Protein AF-A0AAE0TN33-F1 (afdb_monomer)

Radius of gyration: 16.9 Å; Cα contacts (8 Å, |Δi|>4): 578; chains: 1; bounding box: 46×43×44 Å

Nearest PDB structures (foldseek):
  3jx8-assembly2_D  TM=4.715E-01  e=1.747E+00  Parabacteroides distasonis ATCC 8503
  3pet-assembly1_A  TM=3.593E-01  e=2.941E+00  Bacteroides fragilis NCTC 9343
  7muq-assembly1_IM  TM=2.028E-01  e=1.152E+00  Legionella pneumophila
  3ljy-assembly2_B  TM=2.216E-01  e=2.515E+00  Parabacteroides distasonis ATCC 8503
  3lyc-assembly8_P  TM=2.370E-01  e=7.510E+00  Parabacteroides distasonis ATCC 8503

Mean predicted aligned error: 7.5 Å

Solvent-accessible surface area (backbone atoms only — not comparable to full-atom values): 9167 Å² total; per-residue (Å²): 137,78,87,67,50,61,61,48,78,47,78,49,77,49,73,62,77,47,70,55,49,73,48,75,50,79,47,76,58,76,27,46,29,40,38,41,36,44,36,42,40,42,57,28,51,32,37,42,41,36,42,39,36,59,38,65,29,82,34,36,40,41,38,40,37,40,44,39,40,24,45,32,37,40,42,36,41,42,36,36,38,24,43,33,44,36,42,43,38,45,39,46,23,45,30,41,41,42,40,38,37,42,45,46,69,46,71,50,39,44,40,36,43,36,40,40,39,55,24,45,32,41,41,39,38,42,39,42,40,41,59,30,47,31,41,36,43,32,42,39,40,44,33,57,21,47,31,39,39,40,37,40,37,39,42,36,50,23,47,31,40,39,41,47,34,39,40,52,65,72,48,81,40,77,49,76,47,81,47,77,50,65,76,46,83,42,79,49,76,44,85,46,113

Sequence (193 aa):
MQDNASIIDKQDMIQDKASSTGKQDTIQHKNTSLYIQDTIQDNVTSTDKQDTIQDNPSSIDIQDRIQDNAYRLDILDAILDHASNIDDIEDNASSIDIQDMIEDNASSIDKQDTIQDNALSIDIQQTIQDNESSIKIQDAIYDNASSIDIQDTILDNASNIDVPDTIQNNATRIDKQDTIQDNTSSIDIQDAI

Structure (mmCIF, N/CA/C/O backbone):
data_AF-A0AAE0TN33-F1
#
_entry.id   AF-A0AAE0TN33-F1
#
loop_
_atom_site.group_PDB
_atom_site.id
_atom_site.type_symbol
_atom_site.label_atom_id
_atom_site.label_alt_id
_atom_site.label_comp_id
_atom_site.label_asym_id
_atom_site.label_entity_id
_atom_site.label_seq_id
_atom_site.pdbx_PDB_ins_code
_atom_site.Cartn_x
_atom_site.Cartn_y
_atom_site.Cartn_z
_atom_site.occupancy
_atom_site.B_iso_or_equiv
_atom_site.auth_seq_id
_atom_site.auth_comp_id
_atom_site.auth_asym_id
_atom_site.auth_atom_id
_atom_site.pdbx_PDB_model_num
ATOM 1 N N . MET A 1 1 ? 26.284 29.134 4.388 1.00 34.94 1 MET A N 1
ATOM 2 C CA . MET A 1 1 ? 26.354 27.760 4.917 1.00 34.94 1 MET A CA 1
ATOM 3 C C . MET A 1 1 ? 24.919 27.311 5.001 1.00 34.94 1 MET A C 1
ATOM 5 O O . MET A 1 1 ? 24.173 27.895 5.770 1.00 34.94 1 MET A O 1
ATOM 9 N N . GLN A 1 2 ? 24.518 26.467 4.061 1.00 42.75 2 GLN A N 1
ATOM 10 C CA . GLN A 1 2 ? 23.186 25.883 3.998 1.00 42.75 2 GLN A CA 1
ATOM 11 C C . GLN A 1 2 ? 23.338 24.541 4.715 1.00 42.75 2 GLN A C 1
ATOM 13 O O . GLN A 1 2 ? 24.248 23.787 4.363 1.00 42.75 2 GLN A O 1
ATOM 18 N N . ASP A 1 3 ? 22.587 24.334 5.795 1.00 40.31 3 ASP A N 1
ATOM 19 C CA . ASP A 1 3 ? 22.560 23.058 6.509 1.00 40.31 3 ASP A CA 1
ATOM 20 C C . ASP A 1 3 ? 21.957 22.019 5.562 1.00 40.31 3 ASP A C 1
ATOM 22 O O . ASP A 1 3 ? 20.743 21.887 5.459 1.00 40.31 3 ASP A O 1
ATOM 26 N N . ASN A 1 4 ? 22.813 21.318 4.821 1.00 51.38 4 ASN A N 1
ATOM 27 C CA . ASN A 1 4 ? 22.438 20.067 4.182 1.00 51.38 4 ASN A CA 1
ATOM 28 C C . ASN A 1 4 ? 22.448 19.018 5.294 1.00 51.38 4 ASN A C 1
ATOM 30 O O . ASN A 1 4 ? 23.482 18.396 5.556 1.00 51.38 4 ASN A O 1
ATOM 34 N N . ALA A 1 5 ? 21.329 18.879 6.005 1.00 56.34 5 ALA A N 1
ATOM 35 C CA . ALA A 1 5 ? 21.116 17.700 6.824 1.00 56.34 5 ALA A CA 1
ATOM 36 C C . ALA A 1 5 ? 21.218 16.490 5.886 1.00 56.34 5 ALA A C 1
ATOM 38 O O . ALA A 1 5 ? 20.528 16.406 4.878 1.00 56.34 5 ALA A O 1
ATOM 39 N N . SER A 1 6 ? 22.154 15.582 6.162 1.00 70.81 6 SER A N 1
ATOM 40 C CA . SER A 1 6 ? 22.331 14.403 5.309 1.00 70.81 6 SER A CA 1
ATOM 41 C C . SER A 1 6 ? 21.138 13.450 5.416 1.00 70.81 6 SER A C 1
ATOM 43 O O . SER A 1 6 ? 20.978 12.602 4.547 1.00 70.81 6 SER A O 1
ATOM 45 N N . ILE A 1 7 ? 20.349 13.555 6.487 1.00 74.38 7 ILE A N 1
ATOM 46 C CA . ILE A 1 7 ? 19.216 12.688 6.802 1.00 74.38 7 ILE A CA 1
ATOM 47 C C . ILE A 1 7 ? 18.133 13.549 7.458 1.00 74.38 7 ILE A C 1
ATOM 49 O O . ILE A 1 7 ? 18.453 14.337 8.355 1.00 74.38 7 ILE A O 1
ATOM 53 N N . ILE A 1 8 ? 16.882 13.377 7.033 1.00 78.31 8 ILE A N 1
ATOM 54 C CA . ILE A 1 8 ? 15.695 13.781 7.793 1.00 78.31 8 ILE A CA 1
ATOM 55 C C . ILE A 1 8 ? 15.018 12.515 8.317 1.00 78.31 8 ILE A C 1
ATOM 57 O O . ILE A 1 8 ? 14.812 11.571 7.564 1.00 78.31 8 ILE A O 1
ATOM 61 N N . ASP A 1 9 ? 14.703 12.519 9.607 1.00 82.69 9 ASP A N 1
ATOM 62 C CA . ASP A 1 9 ? 13.987 11.459 10.318 1.00 82.69 9 ASP A CA 1
ATOM 63 C C . ASP A 1 9 ? 12.834 12.138 11.070 1.00 82.69 9 ASP A C 1
ATOM 65 O O . ASP A 1 9 ? 13.076 13.008 11.920 1.00 82.69 9 ASP A O 1
ATOM 69 N N . LYS A 1 10 ? 11.595 11.830 10.675 1.00 82.25 10 LYS A N 1
ATOM 70 C CA . LYS A 1 10 ? 10.367 12.300 11.321 1.00 82.25 10 LYS A CA 1
ATOM 71 C C . LYS A 1 10 ? 9.638 11.113 11.931 1.00 82.25 10 LYS A C 1
ATOM 73 O O . LYS A 1 10 ? 9.376 10.134 11.247 1.00 82.25 10 LYS A O 1
ATOM 78 N N . GLN A 1 11 ? 9.314 11.230 13.214 1.00 84.69 11 GLN A N 1
ATOM 79 C CA . GLN A 1 11 ? 8.572 10.219 13.957 1.00 84.69 11 GLN A CA 1
ATOM 80 C C . GLN A 1 11 ? 7.452 10.909 14.715 1.00 84.69 11 GLN A C 1
ATOM 82 O O . GLN A 1 11 ? 7.730 11.625 15.685 1.00 84.69 11 GLN A O 1
ATOM 87 N N . ASP A 1 12 ? 6.213 10.682 14.295 1.00 84.31 12 ASP A N 1
ATOM 88 C CA . ASP A 1 12 ? 5.044 11.228 14.965 1.00 84.31 12 ASP A CA 1
ATOM 89 C C . ASP A 1 12 ? 4.162 10.124 15.548 1.00 84.31 12 ASP A C 1
ATOM 91 O O . ASP A 1 12 ? 3.947 9.057 14.980 1.00 84.31 12 ASP A O 1
ATOM 95 N N . MET A 1 13 ? 3.666 10.386 16.757 1.00 82.25 13 MET A N 1
ATOM 96 C CA . MET A 1 13 ? 2.759 9.501 17.475 1.00 82.25 13 MET A CA 1
ATOM 97 C C . MET A 1 13 ? 1.548 10.306 17.921 1.00 82.25 13 MET A C 1
ATOM 99 O O . MET A 1 13 ? 1.668 11.200 18.766 1.00 82.25 13 MET A O 1
ATOM 103 N N . ILE A 1 14 ? 0.383 9.974 17.371 1.00 78.38 14 ILE A N 1
ATOM 104 C CA . ILE A 1 14 ? -0.884 10.601 17.734 1.00 78.38 14 ILE A CA 1
ATOM 105 C C . ILE A 1 14 ? -1.718 9.620 18.553 1.00 78.38 14 ILE A C 1
ATOM 107 O O . ILE A 1 14 ? -2.011 8.509 18.124 1.00 78.38 14 ILE A O 1
ATOM 111 N N . GLN A 1 15 ? -2.110 10.070 19.745 1.00 75.31 15 GLN A N 1
ATOM 112 C CA . GLN A 1 15 ? -3.073 9.396 20.605 1.00 75.31 15 GLN A CA 1
ATOM 113 C C . GLN A 1 15 ? -4.066 10.438 21.125 1.00 75.31 15 GLN A C 1
ATOM 115 O O . GLN A 1 15 ? -3.816 11.090 22.146 1.00 75.31 15 GLN A O 1
ATOM 120 N N . ASP A 1 16 ? -5.167 10.632 20.405 1.00 64.75 16 ASP A N 1
ATOM 121 C CA . ASP A 1 16 ? -6.233 11.561 20.780 1.00 64.75 16 ASP A CA 1
ATOM 122 C C . ASP A 1 16 ? -7.513 10.778 21.157 1.00 64.75 16 ASP A C 1
ATOM 124 O O . ASP A 1 16 ? -7.524 9.553 21.265 1.00 64.75 16 ASP A O 1
ATOM 128 N N . LYS A 1 17 ? -8.561 11.498 21.557 1.00 60.50 17 LYS A N 1
ATOM 129 C CA . LYS A 1 17 ? -9.956 11.046 21.663 1.00 60.50 17 LYS A CA 1
ATOM 130 C C . LYS A 1 17 ? -10.873 12.076 21.008 1.00 60.50 17 LYS A C 1
ATOM 132 O O . LYS A 1 17 ? -11.982 12.343 21.494 1.00 60.50 17 LYS A O 1
ATOM 137 N N . ALA A 1 18 ? -10.354 12.763 19.997 1.00 64.19 18 ALA A N 1
ATOM 138 C CA . ALA A 1 18 ? -11.083 13.775 19.266 1.00 64.19 18 ALA A CA 1
ATOM 139 C C . ALA A 1 18 ? -12.191 13.118 18.433 1.00 64.19 18 ALA A C 1
ATOM 141 O O . ALA A 1 18 ? -12.325 11.904 18.352 1.00 64.19 18 ALA A O 1
ATOM 142 N N . SER A 1 19 ? -13.061 13.926 17.832 1.00 67.38 19 SER A N 1
ATOM 143 C CA . SER A 1 19 ? -14.046 13.383 16.887 1.00 67.38 19 SER A CA 1
ATOM 144 C C . SER A 1 19 ? -13.413 13.024 15.538 1.00 67.38 19 SER A C 1
ATOM 146 O O . SER A 1 19 ? -14.018 12.273 14.780 1.00 67.38 19 SER A O 1
ATOM 148 N N . SER A 1 20 ? -12.220 13.537 15.248 1.00 75.50 20 SER A N 1
ATOM 149 C CA . SER A 1 20 ? -11.439 13.281 14.039 1.00 75.50 20 SER A CA 1
ATOM 150 C C . SER A 1 20 ? -9.965 13.475 14.351 1.00 75.50 20 SER A C 1
ATOM 152 O O . SER A 1 20 ? -9.637 14.418 15.083 1.00 75.50 20 SER A O 1
ATOM 154 N N . THR A 1 21 ? -9.116 12.675 13.726 1.00 80.94 21 THR A N 1
ATOM 155 C CA . THR A 1 21 ? -7.665 12.778 13.859 1.00 80.94 21 THR A CA 1
ATOM 156 C C . THR A 1 21 ? -7.041 12.853 12.479 1.00 80.94 21 THR A C 1
ATOM 158 O O . THR A 1 21 ? -7.575 12.320 11.516 1.00 80.94 21 THR A O 1
ATOM 161 N N . GLY A 1 22 ? -5.947 13.595 12.353 1.00 80.38 22 GLY A N 1
ATOM 162 C CA . GLY A 1 22 ? -5.248 13.647 11.087 1.00 80.38 22 GLY A CA 1
ATOM 163 C C . GLY A 1 22 ? -3.802 14.050 11.239 1.00 80.38 22 GLY A C 1
ATOM 164 O O . GLY A 1 22 ? -3.432 14.789 12.161 1.00 80.38 22 GLY A O 1
ATOM 165 N N . LYS A 1 23 ? -2.995 13.534 10.324 1.00 84.00 23 LYS A N 1
ATOM 166 C CA . LYS A 1 23 ? -1.555 13.715 10.296 1.00 84.00 23 LYS A CA 1
ATOM 167 C C . LYS A 1 23 ? -1.146 14.120 8.890 1.00 84.00 23 LYS A C 1
ATOM 169 O O . LYS A 1 23 ? -1.612 13.552 7.913 1.00 84.00 23 LYS A O 1
ATOM 174 N N . GLN A 1 24 ? -0.323 15.160 8.810 1.00 84.75 24 GLN A N 1
ATOM 175 C CA . GLN A 1 24 ? 0.189 15.650 7.544 1.00 84.75 24 GLN A CA 1
ATOM 176 C C . GLN A 1 24 ? 1.690 15.890 7.648 1.00 84.75 24 GLN A C 1
ATOM 178 O O . GLN A 1 24 ? 2.115 16.704 8.481 1.00 84.75 24 GLN A O 1
ATOM 183 N N . ASP A 1 25 ? 2.479 15.254 6.783 1.00 81.69 25 ASP A N 1
ATOM 184 C CA . ASP A 1 25 ? 3.853 15.658 6.524 1.00 81.69 25 ASP A CA 1
ATOM 185 C C . ASP A 1 25 ? 4.047 16.273 5.144 1.00 81.69 25 ASP A C 1
ATOM 187 O O . ASP A 1 25 ? 3.552 15.831 4.114 1.00 81.69 25 ASP A O 1
ATOM 191 N N . THR A 1 26 ? 4.798 17.374 5.120 1.00 81.44 26 THR A N 1
ATOM 192 C CA . THR A 1 26 ? 5.207 18.032 3.879 1.00 81.44 26 THR A CA 1
ATOM 193 C C . THR A 1 26 ? 6.696 18.325 3.919 1.00 81.44 26 THR A C 1
ATOM 195 O O . THR A 1 26 ? 7.182 18.970 4.857 1.00 81.44 26 THR A O 1
ATOM 198 N N . ILE A 1 27 ? 7.431 17.845 2.914 1.00 77.12 27 ILE A N 1
ATOM 199 C CA . ILE A 1 27 ? 8.893 17.971 2.832 1.00 77.12 27 ILE A CA 1
ATOM 200 C C . ILE A 1 27 ? 9.298 18.492 1.450 1.00 77.12 27 ILE A C 1
ATOM 202 O O . ILE A 1 27 ? 8.817 18.012 0.432 1.00 77.12 27 ILE A O 1
ATOM 206 N N . GLN A 1 28 ? 10.159 19.519 1.425 1.00 70.31 28 GLN A N 1
ATOM 207 C CA . GLN A 1 28 ? 10.581 20.239 0.208 1.00 70.31 28 GLN A CA 1
ATOM 208 C C . GLN A 1 28 ? 12.089 20.588 0.221 1.00 70.31 28 GLN A C 1
ATOM 210 O O . GLN A 1 28 ? 12.493 21.701 -0.141 1.00 70.31 28 GLN A O 1
ATOM 215 N N . HIS A 1 29 ? 12.951 19.715 0.750 1.00 64.31 29 HIS A N 1
ATOM 216 C CA . HIS A 1 29 ? 14.348 20.057 1.066 1.00 64.31 29 HIS A CA 1
ATOM 217 C C . HIS A 1 29 ? 15.341 19.019 0.587 1.00 64.31 29 HIS A C 1
ATOM 219 O O . HIS A 1 29 ? 15.324 17.962 1.160 1.00 64.31 29 HIS A O 1
ATOM 225 N N . LYS A 1 30 ? 16.310 19.358 -0.273 1.00 63.72 30 LYS A N 1
ATOM 226 C CA . LYS A 1 30 ? 17.339 18.411 -0.757 1.00 63.72 30 LYS A CA 1
ATOM 227 C C . LYS A 1 30 ? 18.114 17.702 0.359 1.00 63.72 30 LYS A C 1
ATOM 229 O O . LYS A 1 30 ? 19.093 18.266 0.859 1.00 63.72 30 LYS A O 1
ATOM 234 N N . ASN A 1 31 ? 17.733 16.467 0.675 1.00 65.94 31 ASN A N 1
ATOM 235 C CA . ASN A 1 31 ? 18.456 15.588 1.600 1.00 65.94 31 ASN A CA 1
ATOM 236 C C . ASN A 1 31 ? 19.120 14.428 0.862 1.00 65.94 31 ASN A C 1
ATOM 238 O O . ASN A 1 31 ? 18.918 14.247 -0.330 1.00 65.94 31 ASN A O 1
ATOM 242 N N . THR A 1 32 ? 19.942 13.646 1.563 1.00 70.12 32 THR A N 1
ATOM 243 C CA . THR A 1 32 ? 20.453 12.381 1.011 1.00 70.12 32 THR A CA 1
ATOM 244 C C . THR A 1 32 ? 19.485 11.237 1.307 1.00 70.12 32 THR A C 1
ATOM 246 O O . THR A 1 32 ? 19.282 10.390 0.446 1.00 70.12 32 THR A O 1
ATOM 249 N N . SER A 1 33 ? 18.864 11.226 2.487 1.00 78.44 33 SER A N 1
ATOM 250 C CA . SER A 1 33 ? 17.876 10.217 2.878 1.00 78.44 33 SER A CA 1
ATOM 251 C C . SER A 1 33 ? 16.759 10.844 3.698 1.00 78.44 33 SER A C 1
ATOM 253 O O . SER A 1 33 ? 17.005 11.767 4.485 1.00 78.44 33 SER A O 1
ATOM 255 N N . LEU A 1 34 ? 15.555 10.316 3.528 1.00 80.75 34 LEU A N 1
ATOM 256 C CA . LEU A 1 34 ? 14.366 10.721 4.254 1.00 80.75 34 LEU A CA 1
ATOM 257 C C . LEU A 1 34 ? 13.661 9.489 4.825 1.00 80.75 34 LEU A C 1
ATOM 259 O O . LEU A 1 34 ? 13.454 8.517 4.109 1.00 80.75 34 LEU A O 1
ATOM 263 N N . TYR A 1 35 ? 13.314 9.557 6.105 1.00 84.00 35 TYR A N 1
ATOM 264 C CA . TYR A 1 35 ? 12.521 8.557 6.808 1.00 84.00 35 TYR A CA 1
ATOM 265 C C . TYR A 1 35 ? 11.346 9.256 7.498 1.00 84.00 35 TYR A C 1
ATOM 267 O O . TYR A 1 35 ? 11.562 10.220 8.245 1.00 84.00 35 TYR A O 1
ATOM 275 N N . ILE A 1 36 ? 10.126 8.804 7.217 1.00 82.44 36 ILE A N 1
ATOM 276 C CA . ILE A 1 36 ? 8.897 9.246 7.881 1.00 82.44 36 ILE A CA 1
ATOM 277 C C . ILE A 1 36 ? 8.255 8.022 8.518 1.00 82.44 36 ILE A C 1
ATOM 279 O O . ILE A 1 36 ? 8.086 6.994 7.871 1.00 82.44 36 ILE A O 1
ATOM 283 N N . GLN A 1 37 ? 7.925 8.134 9.798 1.00 85.75 37 GLN A N 1
ATOM 284 C CA . GLN A 1 37 ? 7.207 7.100 10.514 1.00 85.75 37 GLN A CA 1
ATOM 285 C C . GLN A 1 37 ? 6.078 7.714 11.328 1.00 85.75 37 GLN A C 1
ATOM 287 O O . GLN A 1 37 ? 6.321 8.357 12.356 1.00 85.75 37 GLN A O 1
ATOM 292 N N . ASP A 1 38 ? 4.853 7.431 10.909 1.00 85.00 38 ASP A N 1
ATOM 293 C CA . ASP A 1 38 ? 3.653 7.903 11.574 1.00 85.00 38 ASP A CA 1
ATOM 294 C C . ASP A 1 38 ? 2.948 6.755 12.290 1.00 85.00 38 ASP A C 1
ATOM 296 O O . ASP A 1 38 ? 2.808 5.637 11.799 1.00 85.00 38 ASP A O 1
ATOM 300 N N . THR A 1 39 ? 2.529 7.004 13.529 1.00 84.75 39 THR A N 1
ATOM 301 C CA . THR A 1 39 ? 1.719 6.060 14.299 1.00 84.75 39 THR A CA 1
ATOM 302 C C . THR A 1 39 ? 0.485 6.756 14.844 1.00 84.75 39 THR A C 1
ATOM 304 O O . THR A 1 39 ? 0.586 7.635 15.705 1.00 84.75 39 THR A O 1
ATOM 307 N N . ILE A 1 40 ? -0.687 6.328 14.384 1.00 81.62 40 ILE A N 1
ATOM 308 C CA . ILE A 1 40 ? -1.980 6.841 14.836 1.00 81.62 40 ILE A CA 1
ATOM 309 C C . ILE A 1 40 ? -2.679 5.757 15.651 1.00 81.62 40 ILE A C 1
ATOM 311 O O . ILE A 1 40 ? -2.877 4.639 15.180 1.00 81.62 40 ILE A O 1
ATOM 315 N N . GLN A 1 41 ? -3.055 6.091 16.886 1.00 82.44 41 GLN A N 1
ATOM 316 C CA . GLN A 1 41 ? -3.871 5.232 17.736 1.00 82.44 41 GLN A CA 1
ATOM 317 C C . GLN A 1 41 ? -5.038 6.018 18.333 1.00 82.44 41 GLN A C 1
ATOM 319 O O . GLN A 1 41 ? -4.859 6.753 19.309 1.00 82.44 41 GLN A O 1
ATOM 324 N N . ASP A 1 42 ? -6.241 5.832 17.794 1.00 73.50 42 ASP A N 1
ATOM 325 C CA . ASP A 1 42 ? -7.414 6.616 18.187 1.00 73.50 42 ASP A CA 1
ATOM 326 C C . ASP A 1 42 ? -8.714 5.789 18.255 1.00 73.50 42 ASP A C 1
ATOM 328 O O . ASP A 1 42 ? -8.713 4.562 18.165 1.00 73.50 42 ASP A O 1
ATOM 332 N N . ASN A 1 43 ? -9.819 6.455 18.593 1.00 76.06 43 ASN A N 1
ATOM 333 C CA . ASN A 1 43 ? -11.193 5.999 18.414 1.00 76.06 43 ASN A CA 1
ATOM 334 C C . ASN A 1 43 ? -12.034 7.202 17.968 1.00 76.06 43 ASN A C 1
ATOM 336 O O . ASN A 1 43 ? -12.721 7.835 18.785 1.00 76.06 43 ASN A O 1
ATOM 340 N N . VAL A 1 44 ? -11.951 7.534 16.685 1.00 73.56 44 VAL A N 1
ATOM 341 C CA . VAL A 1 44 ? -12.570 8.733 16.101 1.00 73.56 44 VAL A CA 1
ATOM 342 C C . VAL A 1 44 ? -13.685 8.392 15.114 1.00 73.56 44 VAL A C 1
ATOM 344 O O . VAL A 1 44 ? -14.078 7.248 14.932 1.00 73.56 44 VAL A O 1
ATOM 347 N N . THR A 1 45 ? -14.273 9.411 14.487 1.00 78.50 45 THR A N 1
ATOM 348 C CA . THR A 1 45 ? -15.190 9.206 13.354 1.00 78.50 45 THR A CA 1
ATOM 349 C C . THR A 1 45 ? -14.479 9.224 12.001 1.00 78.50 45 THR A C 1
ATOM 351 O O . THR A 1 45 ? -14.991 8.624 11.064 1.00 78.50 45 THR A O 1
ATOM 354 N N . SER A 1 46 ? -13.320 9.876 11.887 1.00 82.06 46 SER A N 1
ATOM 355 C CA . SER A 1 46 ? -12.516 9.935 10.658 1.00 82.06 46 SER A CA 1
ATOM 356 C C . SER A 1 46 ? -11.049 10.059 11.031 1.00 82.06 46 SER A C 1
ATOM 358 O O . SER A 1 46 ? -10.738 10.894 11.893 1.00 82.06 46 SER A O 1
ATOM 360 N N . THR A 1 47 ? -10.202 9.290 10.357 1.00 83.69 47 THR A N 1
ATOM 361 C CA . THR A 1 47 ? -8.749 9.443 10.394 1.00 83.69 47 THR A CA 1
ATOM 362 C C . THR A 1 47 ? -8.232 9.717 8.994 1.00 83.69 47 THR A C 1
ATOM 364 O O . THR A 1 47 ? -8.491 8.935 8.086 1.00 83.69 47 THR A O 1
ATOM 367 N N . ASP A 1 48 ? -7.519 10.832 8.843 1.00 85.44 48 ASP A N 1
ATOM 368 C CA . ASP A 1 48 ? -6.982 11.273 7.557 1.00 85.44 48 ASP A CA 1
ATOM 369 C C . ASP A 1 48 ? -5.449 11.409 7.673 1.00 85.44 48 ASP A C 1
ATOM 371 O O . ASP A 1 48 ? -4.953 12.229 8.459 1.00 85.44 48 ASP A O 1
ATOM 375 N N . LYS A 1 49 ? -4.684 10.632 6.901 1.00 85.06 49 LYS A N 1
ATOM 376 C CA . LYS A 1 49 ? -3.219 10.743 6.824 1.00 85.06 49 LYS A CA 1
ATOM 377 C C . LYS A 1 49 ? -2.808 11.235 5.446 1.00 85.06 49 LYS A C 1
ATOM 379 O O . LYS A 1 49 ? -3.330 10.776 4.436 1.00 85.06 49 LYS A O 1
ATOM 384 N N . GLN A 1 50 ? -1.884 12.193 5.411 1.00 86.19 50 GLN A N 1
ATOM 385 C CA . GLN A 1 50 ? -1.355 12.704 4.157 1.00 86.19 50 GLN A CA 1
ATOM 386 C C . GLN A 1 50 ? 0.146 12.992 4.208 1.00 86.19 50 GLN A C 1
ATOM 388 O O . GLN A 1 50 ? 0.552 13.991 4.813 1.00 86.19 50 GLN A O 1
ATOM 393 N N . ASP A 1 51 ? 0.937 12.251 3.435 1.00 82.88 51 ASP A N 1
ATOM 394 C CA . ASP A 1 51 ? 2.322 12.627 3.166 1.00 82.88 51 ASP A CA 1
ATOM 395 C C . ASP A 1 51 ? 2.498 13.213 1.775 1.00 82.88 51 ASP A C 1
ATOM 397 O O . ASP A 1 51 ? 1.964 12.764 0.763 1.00 82.88 51 ASP A O 1
ATOM 401 N N . THR A 1 52 ? 3.243 14.313 1.714 1.00 82.31 52 THR A N 1
ATOM 402 C CA . THR A 1 52 ? 3.589 14.971 0.458 1.00 82.31 52 THR A CA 1
ATOM 403 C C . THR A 1 52 ? 5.062 15.324 0.445 1.00 82.31 52 THR A C 1
ATOM 405 O O . THR A 1 52 ? 5.512 16.268 1.110 1.00 82.31 52 THR A O 1
ATOM 408 N N . ILE A 1 53 ? 5.825 14.590 -0.356 1.00 76.50 53 ILE A N 1
ATOM 409 C CA . ILE A 1 53 ? 7.268 14.766 -0.457 1.00 76.50 53 ILE A CA 1
ATOM 410 C C . ILE A 1 53 ? 7.607 15.260 -1.855 1.00 76.50 53 ILE A C 1
ATOM 412 O O . ILE A 1 53 ? 7.391 14.587 -2.855 1.00 76.50 53 ILE A O 1
ATOM 416 N N . GLN A 1 54 ? 8.161 16.467 -1.906 1.00 74.19 54 GLN A N 1
ATOM 417 C CA . GLN A 1 54 ? 8.708 17.068 -3.113 1.00 74.19 54 GLN A CA 1
ATOM 418 C C . GLN A 1 54 ? 10.201 17.315 -2.892 1.00 74.19 54 GLN A C 1
ATOM 420 O O . GLN A 1 54 ? 10.652 18.455 -2.730 1.00 74.19 54 GLN A O 1
ATOM 425 N N . ASP A 1 55 ? 10.960 16.229 -2.807 1.00 64.94 55 ASP A N 1
ATOM 426 C CA . ASP A 1 55 ? 12.391 16.239 -2.522 1.00 64.94 55 ASP A CA 1
ATOM 427 C C . ASP A 1 55 ? 13.156 15.364 -3.533 1.00 64.94 55 ASP A C 1
ATOM 429 O O . ASP A 1 55 ? 12.539 14.707 -4.355 1.00 64.94 55 ASP A O 1
ATOM 433 N N . ASN A 1 56 ? 14.493 15.404 -3.531 1.00 65.19 56 ASN A N 1
ATOM 434 C CA . ASN A 1 56 ? 15.327 14.503 -4.325 1.00 65.19 56 ASN A CA 1
ATOM 435 C C . ASN A 1 56 ? 16.376 13.746 -3.493 1.00 65.19 56 ASN A C 1
ATOM 437 O O . ASN A 1 56 ? 17.584 13.922 -3.728 1.00 65.19 56 ASN A O 1
ATOM 441 N N . PRO A 1 57 ? 15.970 12.982 -2.466 1.00 66.31 57 PRO A N 1
ATOM 442 C CA . PRO A 1 57 ? 16.892 12.141 -1.731 1.00 66.31 57 PRO A CA 1
ATOM 443 C C . PRO A 1 57 ? 17.265 10.903 -2.544 1.00 66.31 57 PRO A C 1
ATOM 445 O O . PRO A 1 57 ? 16.566 10.486 -3.454 1.00 66.31 57 PRO A O 1
ATOM 448 N N . SER A 1 58 ? 18.387 10.284 -2.187 1.00 69.88 58 SER A N 1
ATOM 449 C CA . SER A 1 58 ? 18.762 8.977 -2.740 1.00 69.88 58 SER A CA 1
ATOM 450 C C . SER A 1 58 ? 17.904 7.820 -2.211 1.00 69.88 58 SER A C 1
ATOM 452 O O . SER A 1 58 ? 18.063 6.699 -2.682 1.00 69.88 58 SER A O 1
ATOM 454 N N . SER A 1 59 ? 17.061 8.074 -1.203 1.00 75.06 59 SER A N 1
ATOM 455 C CA . SER A 1 59 ? 16.104 7.116 -0.644 1.00 75.06 59 SER A CA 1
ATOM 456 C C . SER A 1 59 ? 15.037 7.822 0.206 1.00 75.06 59 SER A C 1
ATOM 458 O O . SER A 1 59 ? 15.388 8.658 1.052 1.00 75.06 59 SER A O 1
ATOM 460 N N . ILE A 1 60 ? 13.782 7.415 0.050 1.00 77.19 60 ILE A N 1
ATOM 461 C CA . ILE A 1 60 ? 12.621 7.748 0.883 1.00 77.19 60 ILE A CA 1
ATOM 462 C C . ILE A 1 60 ? 12.045 6.441 1.422 1.00 77.19 60 ILE A C 1
ATOM 464 O O . ILE A 1 60 ? 11.893 5.480 0.675 1.00 77.19 60 ILE A O 1
ATOM 468 N N . ASP A 1 61 ? 11.750 6.421 2.715 1.00 82.06 61 ASP A N 1
ATOM 469 C CA . ASP A 1 61 ? 11.055 5.329 3.397 1.00 82.06 61 ASP A CA 1
ATOM 470 C C . ASP A 1 61 ? 9.935 5.953 4.240 1.00 82.06 61 ASP A C 1
ATOM 472 O O . ASP A 1 61 ? 10.218 6.760 5.137 1.00 82.06 61 ASP A O 1
ATOM 476 N N . ILE A 1 62 ? 8.684 5.659 3.882 1.00 80.75 62 ILE A N 1
ATOM 477 C CA . ILE A 1 62 ? 7.489 6.044 4.640 1.00 80.75 62 ILE A CA 1
ATOM 478 C C . ILE A 1 62 ? 6.889 4.788 5.253 1.00 80.75 62 ILE A C 1
ATOM 480 O O . ILE A 1 62 ? 6.655 3.798 4.560 1.00 80.75 62 ILE A O 1
ATOM 484 N N . GLN A 1 63 ? 6.650 4.842 6.559 1.00 84.56 63 GLN A N 1
ATOM 485 C CA . GLN A 1 63 ? 6.018 3.761 7.299 1.00 84.56 63 GLN A CA 1
ATOM 486 C C . GLN A 1 63 ? 4.873 4.297 8.134 1.00 84.56 63 GLN A C 1
ATOM 488 O O . GLN A 1 63 ? 5.091 4.906 9.190 1.00 84.56 63 GLN A O 1
ATOM 493 N N . ASP A 1 64 ? 3.666 3.969 7.710 1.00 83.19 64 ASP A N 1
ATOM 494 C CA . ASP A 1 64 ? 2.473 4.285 8.461 1.00 83.19 64 ASP A CA 1
ATOM 495 C C . ASP A 1 64 ? 1.987 3.100 9.253 1.00 83.19 64 ASP A C 1
ATOM 497 O O . ASP A 1 64 ? 1.909 1.965 8.784 1.00 83.19 64 ASP A O 1
ATOM 501 N N . ARG A 1 65 ? 1.602 3.390 10.491 1.00 83.19 65 ARG A N 1
ATOM 502 C CA . ARG A 1 65 ? 0.886 2.442 11.322 1.00 83.19 65 ARG A CA 1
ATOM 503 C C . ARG A 1 65 ? -0.368 3.066 11.883 1.00 83.19 65 ARG A C 1
ATOM 505 O O . ARG A 1 65 ? -0.296 3.945 12.748 1.00 83.19 65 ARG A O 1
ATOM 512 N N . ILE A 1 66 ? -1.512 2.532 11.480 1.00 80.94 66 ILE A N 1
ATOM 513 C CA . ILE A 1 66 ? -2.805 2.979 11.989 1.00 80.94 66 ILE A CA 1
ATOM 514 C C . ILE A 1 66 ? -3.454 1.857 12.797 1.00 80.94 66 ILE A C 1
ATOM 516 O O . ILE A 1 66 ? -3.660 0.750 12.309 1.00 80.94 66 ILE A O 1
ATOM 520 N N . GLN A 1 67 ? -3.742 2.159 14.065 1.00 80.38 67 GLN A N 1
ATOM 521 C CA . GLN A 1 67 ? -4.488 1.313 14.995 1.00 80.38 67 GLN A CA 1
ATOM 522 C C . GLN A 1 67 ? -5.692 2.082 15.543 1.00 80.38 67 GLN A C 1
ATOM 524 O O . GLN A 1 67 ? -5.635 2.638 16.645 1.00 80.38 67 GLN A O 1
ATOM 529 N N . ASP A 1 68 ? -6.773 2.145 14.775 1.00 68.88 68 ASP A N 1
ATOM 530 C CA . ASP A 1 68 ? -7.942 2.975 15.081 1.00 68.88 68 ASP A CA 1
ATOM 531 C C . ASP A 1 68 ? -9.218 2.130 15.276 1.00 68.88 68 ASP A C 1
ATOM 533 O O . ASP A 1 68 ? -9.215 0.899 15.207 1.00 68.88 68 ASP A O 1
ATOM 537 N N . ASN A 1 69 ? -10.310 2.798 15.640 1.00 71.12 69 ASN A N 1
ATOM 538 C CA . ASN A 1 69 ? -11.671 2.369 15.356 1.00 71.12 69 ASN A CA 1
ATOM 539 C C . ASN A 1 69 ? -12.410 3.569 14.755 1.00 71.12 69 ASN A C 1
ATOM 541 O O . ASN A 1 69 ? -13.196 4.229 15.450 1.00 71.12 69 ASN A O 1
ATOM 545 N N . ALA A 1 70 ? -12.118 3.876 13.492 1.00 67.81 70 ALA A N 1
ATOM 546 C CA . ALA A 1 70 ? -12.745 4.983 12.780 1.00 67.81 70 ALA A CA 1
ATOM 547 C C . ALA A 1 70 ? -14.070 4.566 12.114 1.00 67.81 70 ALA A C 1
ATOM 549 O O . ALA A 1 70 ? -14.416 3.395 12.021 1.00 67.81 70 ALA A O 1
ATOM 550 N N . TYR A 1 71 ? -14.864 5.525 11.625 1.00 77.12 71 TYR A N 1
ATOM 551 C CA . TYR A 1 71 ? -15.892 5.192 10.625 1.00 77.12 71 TYR A CA 1
ATOM 552 C C . TYR A 1 71 ? -15.300 5.231 9.212 1.00 77.12 71 TYR A C 1
ATOM 554 O O . TYR A 1 71 ? -15.689 4.429 8.365 1.00 77.12 71 TYR A O 1
ATOM 562 N N . ARG A 1 72 ? -14.368 6.154 8.963 1.00 83.56 72 ARG A N 1
ATOM 563 C CA . ARG A 1 72 ? -13.654 6.292 7.694 1.00 83.56 72 ARG A CA 1
ATOM 564 C C . ARG A 1 72 ? -12.165 6.496 7.950 1.00 83.56 72 ARG A C 1
ATOM 566 O O . ARG A 1 72 ? -11.821 7.267 8.848 1.00 83.56 72 ARG A O 1
ATOM 573 N N . LEU A 1 73 ? -11.341 5.835 7.155 1.00 85.12 73 LEU A N 1
ATOM 574 C CA . LEU A 1 73 ? -9.898 5.987 7.144 1.00 85.12 73 LEU A CA 1
ATOM 575 C C . LEU A 1 73 ? -9.468 6.326 5.716 1.00 85.12 73 LEU A C 1
ATOM 577 O O . LEU A 1 73 ? -9.775 5.571 4.797 1.00 85.12 73 LEU A O 1
ATOM 581 N N . ASP A 1 74 ? -8.792 7.464 5.566 1.00 86.12 74 ASP A N 1
ATOM 582 C CA . ASP A 1 74 ? -8.272 7.961 4.293 1.00 86.12 74 ASP A CA 1
ATOM 583 C C . ASP A 1 74 ? -6.737 8.100 4.422 1.00 86.12 74 ASP A C 1
ATOM 585 O O . ASP A 1 74 ? -6.262 8.874 5.263 1.00 86.12 74 ASP A O 1
ATOM 589 N N . ILE A 1 75 ? -5.960 7.378 3.606 1.00 84.00 75 ILE A N 1
ATOM 590 C CA . ILE A 1 75 ? -4.495 7.534 3.496 1.00 84.00 75 ILE A CA 1
ATOM 591 C C . ILE A 1 75 ? -4.147 8.057 2.104 1.00 84.00 75 ILE A C 1
ATOM 593 O O . ILE A 1 75 ? -4.668 7.574 1.098 1.00 84.00 75 ILE A O 1
ATOM 597 N N . LEU A 1 76 ? -3.288 9.075 2.054 1.00 88.38 76 LEU A N 1
ATOM 598 C CA . LEU A 1 76 ? -2.799 9.658 0.812 1.00 88.38 76 LEU A CA 1
ATOM 599 C C . LEU A 1 76 ? -1.295 9.913 0.869 1.00 88.38 76 LEU A C 1
ATOM 601 O O . LEU A 1 76 ? -0.870 10.910 1.464 1.00 88.38 76 LEU A O 1
ATOM 605 N N . ASP A 1 77 ? -0.524 9.130 0.122 1.00 83.31 77 ASP A N 1
ATOM 606 C CA . ASP A 1 77 ? 0.898 9.392 -0.063 1.00 83.31 77 ASP A CA 1
ATOM 607 C C . ASP A 1 77 ? 1.214 9.848 -1.485 1.00 83.31 77 ASP A C 1
ATOM 609 O O . ASP A 1 77 ? 1.048 9.140 -2.478 1.00 83.31 77 ASP A O 1
ATOM 613 N N . ALA A 1 78 ? 1.724 11.075 -1.585 1.00 82.31 78 ALA A N 1
ATOM 614 C CA . ALA A 1 78 ? 2.159 11.677 -2.837 1.00 82.31 78 ALA A CA 1
ATOM 615 C C . ALA A 1 78 ? 3.662 11.958 -2.791 1.00 82.31 78 ALA A C 1
ATOM 617 O O . ALA A 1 78 ? 4.121 12.901 -2.131 1.00 82.31 78 ALA A O 1
ATOM 618 N N . ILE A 1 79 ? 4.431 11.156 -3.524 1.00 75.94 79 ILE A N 1
ATOM 619 C CA . ILE A 1 79 ? 5.889 11.193 -3.488 1.00 75.94 79 ILE A CA 1
ATOM 620 C C . ILE A 1 79 ? 6.450 11.475 -4.868 1.00 75.94 79 ILE A C 1
ATOM 622 O O . ILE A 1 79 ? 6.120 10.831 -5.861 1.00 75.94 79 ILE A O 1
ATOM 626 N N . LEU A 1 80 ? 7.341 12.455 -4.900 1.00 67.19 80 LEU A N 1
ATOM 627 C CA . LEU A 1 80 ? 8.225 12.703 -6.017 1.00 67.19 80 LEU A CA 1
ATOM 628 C C . LEU A 1 80 ? 9.620 12.224 -5.587 1.00 67.19 80 LEU A C 1
ATOM 630 O O . LEU A 1 80 ? 10.177 12.854 -4.685 1.00 67.19 80 LEU A O 1
ATOM 634 N N . ASP A 1 81 ? 10.162 11.189 -6.246 1.00 63.84 81 ASP A N 1
ATOM 635 C CA . ASP A 1 81 ? 11.510 10.580 -6.071 1.00 63.84 81 ASP A CA 1
ATOM 636 C C . ASP A 1 81 ? 11.631 9.310 -5.166 1.00 63.84 81 ASP A C 1
ATOM 638 O O . ASP A 1 81 ? 10.768 9.060 -4.331 1.00 63.84 81 ASP A O 1
ATOM 642 N N . HIS A 1 82 ? 12.723 8.539 -5.341 1.00 61.06 82 HIS A N 1
ATOM 643 C CA . HIS A 1 82 ? 13.098 7.229 -4.744 1.00 61.06 82 HIS A CA 1
ATOM 644 C C . HIS A 1 82 ? 12.264 6.763 -3.543 1.00 61.06 82 HIS A C 1
ATOM 646 O O . HIS A 1 82 ? 12.657 7.046 -2.409 1.00 61.06 82 HIS A O 1
ATOM 652 N N . ALA A 1 83 ? 11.206 5.976 -3.749 1.00 63.03 83 ALA A N 1
ATOM 653 C CA . ALA A 1 83 ? 10.259 5.653 -2.678 1.00 63.03 83 ALA A CA 1
ATOM 654 C C . ALA A 1 83 ? 10.125 4.162 -2.327 1.00 63.03 83 ALA A C 1
ATOM 656 O O . ALA A 1 83 ? 9.929 3.296 -3.181 1.00 63.03 83 ALA A O 1
ATOM 657 N N . SER A 1 84 ? 10.141 3.888 -1.024 1.00 70.75 84 SER A N 1
ATOM 658 C CA . SER A 1 84 ? 9.463 2.744 -0.422 1.00 70.75 84 SER A CA 1
ATOM 659 C C . SER A 1 84 ? 8.370 3.262 0.506 1.00 70.75 84 SER A C 1
ATOM 661 O O . SER A 1 84 ? 8.677 4.060 1.393 1.00 70.75 84 SER A O 1
ATOM 663 N N . ASN A 1 85 ? 7.130 2.806 0.318 1.00 76.44 85 ASN A N 1
ATOM 664 C CA . ASN A 1 85 ? 6.052 3.079 1.271 1.00 76.44 85 ASN A CA 1
ATOM 665 C C . ASN A 1 85 ? 5.427 1.790 1.752 1.00 76.44 85 ASN A C 1
ATOM 667 O O . ASN A 1 85 ? 5.215 0.860 0.969 1.00 76.44 85 ASN A O 1
ATOM 671 N N . ILE A 1 86 ? 5.142 1.782 3.046 1.00 77.69 86 ILE A N 1
ATOM 672 C CA . ILE A 1 86 ? 4.509 0.675 3.729 1.00 77.69 86 ILE A CA 1
ATOM 673 C C . ILE A 1 86 ? 3.391 1.233 4.598 1.00 77.69 86 ILE A C 1
ATOM 675 O O . ILE A 1 86 ? 3.675 1.910 5.593 1.00 77.69 86 ILE A O 1
ATOM 679 N N . ASP A 1 87 ? 2.161 0.852 4.272 1.00 78.81 87 ASP A N 1
ATOM 680 C CA . ASP A 1 87 ? 0.986 1.163 5.075 1.00 78.81 87 ASP A CA 1
ATOM 681 C C . ASP A 1 87 ? 0.514 -0.098 5.811 1.00 78.81 87 ASP A C 1
ATOM 683 O O . ASP A 1 87 ? -0.023 -1.046 5.232 1.00 78.81 87 ASP A O 1
ATOM 687 N N . ASP A 1 88 ? 0.725 -0.122 7.131 1.00 77.56 88 ASP A N 1
ATOM 688 C CA . ASP A 1 88 ? 0.241 -1.175 8.028 1.00 77.56 88 ASP A CA 1
ATOM 689 C C . ASP A 1 88 ? -1.041 -0.700 8.742 1.00 77.56 88 ASP A C 1
ATOM 691 O O . ASP A 1 88 ? -0.988 0.090 9.697 1.00 77.56 88 ASP A O 1
ATOM 695 N N . ILE A 1 89 ? -2.198 -1.237 8.349 1.00 78.75 89 ILE A N 1
ATOM 696 C CA . ILE A 1 89 ? -3.502 -0.872 8.919 1.00 78.75 89 ILE A CA 1
ATOM 697 C C . ILE A 1 89 ? -4.085 -2.028 9.737 1.00 78.75 89 ILE A C 1
ATOM 699 O O . ILE A 1 89 ? -4.340 -3.121 9.229 1.00 78.75 89 ILE A O 1
ATOM 703 N N . GLU A 1 90 ? -4.355 -1.759 11.014 1.00 80.25 90 GLU A N 1
ATOM 704 C CA . GLU A 1 90 ? -5.118 -2.622 11.922 1.00 80.25 90 GLU A CA 1
ATOM 705 C C . GLU A 1 90 ? -6.274 -1.799 12.525 1.00 80.25 90 GLU A C 1
ATOM 707 O O . GLU A 1 90 ? -6.153 -1.244 13.618 1.00 80.25 90 GLU A O 1
ATOM 712 N N . ASP A 1 91 ? -7.388 -1.678 11.797 1.00 70.50 91 ASP A N 1
ATOM 713 C CA . ASP A 1 91 ? -8.539 -0.822 12.151 1.00 70.50 91 ASP A CA 1
ATOM 714 C C . ASP A 1 91 ? -9.827 -1.660 12.361 1.00 70.50 91 ASP A C 1
ATOM 716 O O . ASP A 1 91 ? -9.832 -2.889 12.249 1.00 70.50 91 ASP A O 1
ATOM 720 N N . ASN A 1 92 ? -10.917 -0.999 12.760 1.00 70.50 92 ASN A N 1
ATOM 721 C CA . ASN A 1 92 ? -12.305 -1.421 12.552 1.00 70.50 92 ASN A CA 1
ATOM 722 C C . ASN A 1 92 ? -13.080 -0.298 11.846 1.00 70.50 92 ASN A C 1
ATOM 724 O O . ASN A 1 92 ? -14.056 0.229 12.401 1.00 70.50 92 ASN A O 1
ATOM 728 N N . ALA A 1 93 ? -12.637 0.084 10.648 1.00 74.62 93 ALA A N 1
ATOM 729 C CA . ALA A 1 93 ? -13.281 1.131 9.867 1.00 74.62 93 ALA A CA 1
ATOM 730 C C . ALA A 1 93 ? -14.591 0.636 9.240 1.00 74.62 93 ALA A C 1
ATOM 732 O O . ALA A 1 93 ? -14.874 -0.554 9.166 1.00 74.62 93 ALA A O 1
ATOM 733 N N . SER A 1 94 ? -15.449 1.547 8.773 1.00 82.56 94 SER A N 1
ATOM 734 C CA . SER A 1 94 ? -16.524 1.165 7.839 1.00 82.56 94 SER A CA 1
ATOM 735 C C . SER A 1 94 ? -16.082 1.292 6.380 1.00 82.56 94 SER A C 1
ATOM 737 O O . SER A 1 94 ? -16.625 0.581 5.536 1.00 82.56 94 SER A O 1
ATOM 739 N N . SER A 1 95 ? -15.119 2.169 6.087 1.00 87.94 95 SER A N 1
ATOM 740 C CA . SER A 1 95 ? -14.466 2.300 4.781 1.00 87.94 95 SER A CA 1
ATOM 741 C C . SER A 1 95 ? -12.994 2.636 4.974 1.00 87.94 95 SER A C 1
ATOM 743 O O . SER A 1 95 ? -12.691 3.495 5.808 1.00 87.94 95 SER A O 1
ATOM 745 N N . ILE A 1 96 ? -12.142 1.993 4.181 1.00 88.81 96 ILE A N 1
ATOM 746 C CA . ILE A 1 96 ? -10.725 2.319 4.022 1.00 88.81 96 ILE A CA 1
ATOM 747 C C . ILE A 1 96 ? -10.500 2.720 2.569 1.00 88.81 96 ILE A C 1
ATOM 749 O O . ILE A 1 96 ? -10.808 1.927 1.677 1.00 88.81 96 ILE A O 1
ATOM 753 N N . ASP A 1 97 ? -9.937 3.908 2.371 1.00 91.94 97 ASP A N 1
ATOM 754 C CA . ASP A 1 97 ? -9.519 4.412 1.068 1.00 91.94 97 ASP A CA 1
ATOM 755 C C . ASP A 1 97 ? -8.008 4.732 1.140 1.00 91.94 97 ASP A C 1
ATOM 757 O O . ASP A 1 97 ? -7.597 5.624 1.890 1.00 91.94 97 ASP A O 1
ATOM 761 N N . ILE A 1 98 ? -7.181 3.999 0.386 1.00 89.94 98 ILE A N 1
ATOM 762 C CA . ILE A 1 98 ? -5.730 4.232 0.268 1.00 89.94 98 ILE A CA 1
ATOM 763 C C . ILE A 1 98 ? -5.430 4.714 -1.145 1.00 89.94 98 ILE A C 1
ATOM 765 O O . ILE A 1 98 ? -5.824 4.084 -2.131 1.00 89.94 98 ILE A O 1
ATOM 769 N N . GLN A 1 99 ? -4.738 5.846 -1.248 1.00 91.12 99 GLN A N 1
ATOM 770 C CA . GLN A 1 99 ? -4.309 6.387 -2.524 1.00 91.12 99 GLN A CA 1
ATOM 771 C C . GLN A 1 99 ? -2.833 6.753 -2.505 1.00 91.12 99 GLN A C 1
ATOM 773 O O . GLN A 1 99 ? -2.417 7.693 -1.834 1.00 91.12 99 GLN A O 1
ATOM 778 N N . ASP A 1 100 ? -2.095 6.129 -3.407 1.00 86.62 100 ASP A N 1
ATOM 779 C CA . ASP A 1 100 ? -0.664 6.321 -3.520 1.00 86.62 100 ASP A CA 1
ATOM 780 C C . ASP A 1 100 ? -0.267 6.754 -4.919 1.00 86.62 100 ASP A C 1
ATOM 782 O O . ASP A 1 100 ? -0.688 6.202 -5.942 1.00 86.62 100 ASP A O 1
ATOM 786 N N . MET A 1 101 ? 0.593 7.765 -4.964 1.00 86.81 101 MET A N 1
ATOM 787 C CA . MET A 1 101 ? 1.137 8.295 -6.200 1.00 86.81 101 MET A CA 1
ATOM 788 C C . MET A 1 101 ? 2.644 8.454 -6.084 1.00 86.81 101 MET A C 1
ATOM 790 O O . MET A 1 101 ? 3.131 9.239 -5.266 1.00 86.81 101 MET A O 1
ATOM 794 N N . ILE A 1 102 ? 3.369 7.762 -6.963 1.00 83.12 102 ILE A N 1
ATOM 795 C CA . ILE A 1 102 ? 4.798 7.977 -7.167 1.00 83.12 102 ILE A CA 1
ATOM 796 C C . ILE A 1 102 ? 5.054 8.504 -8.579 1.00 83.12 102 ILE A C 1
ATOM 798 O O . ILE A 1 102 ? 4.667 7.890 -9.575 1.00 83.12 102 ILE A O 1
ATOM 802 N N . GLU A 1 103 ? 5.782 9.616 -8.653 1.00 81.19 103 GLU A N 1
ATOM 803 C CA . GLU A 1 103 ? 6.487 10.051 -9.860 1.00 81.19 103 GLU A CA 1
ATOM 804 C C . GLU A 1 103 ? 8.000 10.035 -9.588 1.00 81.19 103 GLU A C 1
ATOM 806 O O . GLU A 1 103 ? 8.484 10.763 -8.718 1.00 81.19 103 GLU A O 1
ATOM 811 N N . ASP A 1 104 ? 8.771 9.228 -10.317 1.00 68.88 104 ASP A N 1
ATOM 812 C CA . ASP A 1 104 ? 10.164 8.945 -9.933 1.00 68.88 104 ASP A CA 1
ATOM 813 C C . ASP A 1 104 ? 11.111 8.751 -11.149 1.00 68.88 104 ASP A C 1
ATOM 815 O O . ASP A 1 104 ? 10.704 8.881 -12.310 1.00 68.88 104 ASP A O 1
ATOM 819 N N . ASN A 1 105 ? 12.422 8.651 -10.877 1.00 65.94 105 ASN A N 1
ATOM 820 C CA . ASN A 1 105 ? 13.505 8.145 -11.732 1.00 65.94 105 ASN A CA 1
ATOM 821 C C . ASN A 1 105 ? 14.568 7.425 -10.868 1.00 65.94 105 ASN A C 1
ATOM 823 O O . ASN A 1 105 ? 15.755 7.791 -10.923 1.00 65.94 105 ASN A O 1
ATOM 827 N N . ALA A 1 106 ? 14.166 6.477 -10.026 1.00 63.41 106 ALA A N 1
ATOM 828 C CA . ALA A 1 106 ? 15.051 5.885 -9.028 1.00 63.41 106 ALA A CA 1
ATOM 829 C C . ALA A 1 106 ? 15.830 4.655 -9.548 1.00 63.41 106 ALA A C 1
ATOM 831 O O . ALA A 1 106 ? 16.177 4.575 -10.730 1.00 63.41 106 ALA A O 1
ATOM 832 N N . SER A 1 107 ? 16.194 3.728 -8.647 1.00 69.44 107 SER A N 1
ATOM 833 C CA . SER A 1 107 ? 16.697 2.387 -9.018 1.00 69.44 107 SER A CA 1
ATOM 834 C C . SER A 1 107 ? 15.787 1.210 -8.608 1.00 69.44 107 SER A C 1
ATOM 836 O O . SER A 1 107 ? 16.045 0.074 -9.027 1.00 69.44 107 SER A O 1
ATOM 838 N N . SER A 1 108 ? 14.771 1.465 -7.779 1.00 80.62 108 SER A N 1
ATOM 839 C CA . SER A 1 108 ? 13.725 0.521 -7.388 1.00 80.62 108 SER A CA 1
ATOM 840 C C . SER A 1 108 ? 12.586 1.247 -6.665 1.00 80.62 108 SER A C 1
ATOM 842 O O . SER A 1 108 ? 12.862 2.072 -5.794 1.00 80.62 108 SER A O 1
ATOM 844 N N . ILE A 1 109 ? 11.349 0.803 -6.901 1.00 83.50 109 ILE A N 1
ATOM 845 C CA . ILE A 1 109 ? 10.170 1.130 -6.083 1.00 83.50 109 ILE A CA 1
ATOM 846 C C . ILE A 1 109 ? 9.640 -0.142 -5.405 1.00 83.50 109 ILE A C 1
ATOM 848 O O . ILE A 1 109 ? 9.569 -1.194 -6.046 1.00 83.50 109 ILE A O 1
ATOM 852 N N . ASP A 1 110 ? 9.266 -0.038 -4.126 1.00 86.81 110 ASP A N 1
ATOM 853 C CA . ASP A 1 110 ? 8.531 -1.078 -3.383 1.00 86.81 110 ASP A CA 1
ATOM 854 C C . ASP A 1 110 ? 7.348 -0.435 -2.649 1.00 86.81 110 ASP A C 1
ATOM 856 O O . ASP A 1 110 ? 7.529 0.473 -1.833 1.00 86.81 110 ASP A O 1
ATOM 860 N N . LYS A 1 111 ? 6.143 -0.892 -2.977 1.00 86.31 111 LYS A N 1
ATOM 861 C CA . LYS A 1 111 ? 4.882 -0.466 -2.377 1.00 86.31 111 LYS A CA 1
ATOM 862 C C . LYS A 1 111 ? 4.206 -1.645 -1.720 1.00 86.31 111 LYS A C 1
ATOM 864 O O . LYS A 1 111 ? 4.129 -2.721 -2.316 1.00 86.31 111 LYS A O 1
ATOM 869 N N . GLN A 1 112 ? 3.765 -1.443 -0.485 1.00 89.06 112 GLN A N 1
ATOM 870 C CA . GLN A 1 112 ? 3.127 -2.498 0.273 1.00 89.06 112 GLN A CA 1
ATOM 871 C C . GLN A 1 112 ? 2.022 -1.961 1.177 1.00 89.06 112 GLN A C 1
ATOM 873 O O . GLN A 1 112 ? 2.318 -1.334 2.192 1.00 89.06 112 GLN A O 1
ATOM 878 N N . ASP A 1 113 ? 0.790 -2.379 0.901 1.00 88.81 113 ASP A N 1
ATOM 879 C CA . ASP A 1 113 ? -0.350 -2.120 1.771 1.00 88.81 113 ASP A CA 1
ATOM 880 C C . ASP A 1 113 ? -0.755 -3.416 2.475 1.00 88.81 113 ASP A C 1
ATOM 882 O O . ASP A 1 113 ? -0.962 -4.474 1.870 1.00 88.81 113 ASP A O 1
ATOM 886 N N . THR A 1 114 ? -0.830 -3.382 3.804 1.00 90.31 114 THR A N 1
ATOM 887 C CA . THR A 1 114 ? -1.282 -4.519 4.611 1.00 90.31 114 THR A CA 1
ATOM 888 C C . THR A 1 114 ? -2.458 -4.111 5.476 1.00 90.31 114 THR A C 1
ATOM 890 O O . THR A 1 114 ? -2.315 -3.350 6.428 1.00 90.31 114 THR A O 1
ATOM 893 N N . ILE A 1 115 ? -3.624 -4.688 5.184 1.00 87.75 115 ILE A N 1
ATOM 894 C CA . ILE A 1 115 ? -4.880 -4.346 5.851 1.00 87.75 115 ILE A CA 1
ATOM 895 C C . ILE A 1 115 ? -5.401 -5.545 6.640 1.00 87.75 115 ILE A C 1
ATOM 897 O O . ILE A 1 115 ? -5.658 -6.621 6.091 1.00 87.75 115 ILE A O 1
ATOM 901 N N . GLN A 1 116 ? -5.598 -5.346 7.941 1.00 87.56 116 GLN A N 1
ATOM 902 C CA . GLN A 1 116 ? -6.339 -6.242 8.826 1.00 87.56 116 GLN A CA 1
ATOM 903 C C . GLN A 1 116 ? -7.507 -5.471 9.443 1.00 87.56 116 GLN A C 1
ATOM 905 O O . GLN A 1 116 ? -7.321 -4.738 10.410 1.00 87.56 116 GLN A O 1
ATOM 910 N N . ASP A 1 117 ? -8.706 -5.634 8.885 1.00 78.88 117 ASP A N 1
ATOM 911 C CA . ASP A 1 117 ? -9.881 -4.834 9.259 1.00 78.88 117 ASP A CA 1
ATOM 912 C C . ASP A 1 117 ? -11.165 -5.694 9.343 1.00 78.88 117 ASP A C 1
ATOM 914 O O . ASP A 1 117 ? -11.145 -6.920 9.170 1.00 78.88 117 ASP A O 1
ATOM 918 N N . ASN A 1 118 ? -12.287 -5.053 9.680 1.00 77.50 118 ASN A N 1
ATOM 919 C CA . ASN A 1 118 ? -13.657 -5.505 9.450 1.00 77.50 118 ASN A CA 1
ATOM 920 C C . ASN A 1 118 ? -14.472 -4.422 8.713 1.00 77.50 118 ASN A C 1
ATOM 922 O O . ASN A 1 118 ? -15.562 -4.048 9.170 1.00 77.50 118 ASN A O 1
ATOM 926 N N . ALA A 1 119 ? -13.953 -3.934 7.585 1.00 80.00 119 ALA A N 1
ATOM 927 C CA . ALA A 1 119 ? -14.565 -2.871 6.793 1.00 80.00 119 ALA A CA 1
ATOM 928 C C . ALA A 1 119 ? -15.919 -3.281 6.197 1.00 80.00 119 ALA A C 1
ATOM 930 O O . ALA A 1 119 ? -16.309 -4.448 6.179 1.00 80.00 119 ALA A O 1
ATOM 931 N N . LEU A 1 120 ? -16.662 -2.324 5.631 1.00 85.69 120 LEU A N 1
ATOM 932 C CA . LEU A 1 120 ? -17.686 -2.635 4.623 1.00 85.69 120 LEU A CA 1
ATOM 933 C C . LEU A 1 120 ? -17.107 -2.556 3.208 1.00 85.69 120 LEU A C 1
ATOM 935 O O . LEU A 1 120 ? -17.524 -3.337 2.343 1.00 85.69 120 LEU A O 1
ATOM 939 N N . SER A 1 121 ? -16.172 -1.634 2.989 1.00 90.06 121 SER A N 1
ATOM 940 C CA . SER A 1 121 ? -15.477 -1.408 1.724 1.00 90.06 121 SER A CA 1
ATOM 941 C C . SER A 1 121 ? -14.004 -1.088 1.939 1.00 90.06 121 SER A C 1
ATOM 943 O O . SER A 1 121 ? -13.670 -0.347 2.860 1.00 90.06 121 SER A O 1
ATOM 945 N N . ILE A 1 122 ? -13.169 -1.621 1.052 1.00 90.50 122 ILE A N 1
ATOM 946 C CA . ILE A 1 122 ? -11.757 -1.265 0.908 1.00 90.50 122 ILE A CA 1
ATOM 947 C C . ILE A 1 122 ? -11.531 -0.876 -0.556 1.00 90.50 122 ILE A C 1
ATOM 949 O O . ILE A 1 122 ? -11.973 -1.614 -1.444 1.00 90.50 122 ILE A O 1
ATOM 953 N N . ASP A 1 123 ? -10.886 0.264 -0.782 1.00 93.69 123 ASP A N 1
ATOM 954 C CA . ASP A 1 123 ? -10.452 0.771 -2.089 1.00 93.69 123 ASP A CA 1
ATOM 955 C C . ASP A 1 123 ? -8.959 1.126 -1.996 1.00 93.69 123 ASP A C 1
ATOM 957 O O . ASP A 1 123 ? -8.576 1.959 -1.171 1.00 93.69 123 ASP A O 1
ATOM 961 N N . ILE A 1 1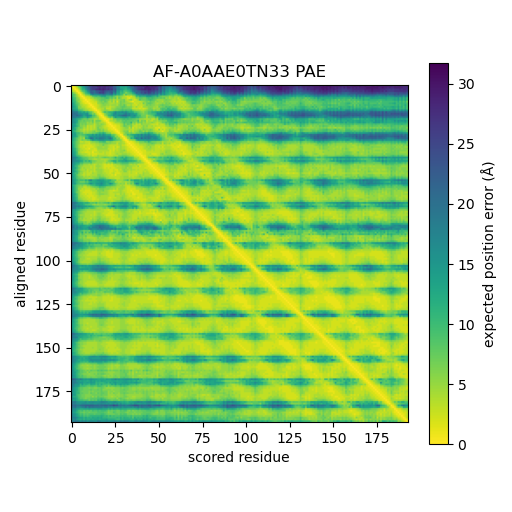24 ? -8.126 0.454 -2.793 1.00 92.12 124 ILE A N 1
ATOM 962 C CA . ILE A 1 124 ? -6.687 0.725 -2.905 1.00 92.12 124 ILE A CA 1
ATOM 963 C C . ILE A 1 124 ? -6.392 1.156 -4.338 1.00 92.12 124 ILE A C 1
ATOM 965 O O . ILE A 1 124 ? -6.730 0.454 -5.296 1.00 92.12 124 ILE A O 1
ATOM 969 N N . GLN A 1 125 ? -5.755 2.316 -4.486 1.00 93.25 125 GLN A N 1
ATOM 970 C CA . GLN A 1 125 ? -5.344 2.855 -5.779 1.00 93.25 125 GLN A CA 1
ATOM 971 C C . GLN A 1 125 ? -3.873 3.247 -5.760 1.00 93.25 125 GLN A C 1
ATOM 973 O O . GLN A 1 125 ? -3.503 4.281 -5.198 1.00 93.25 125 GLN A O 1
ATOM 978 N N . GLN A 1 126 ? -3.057 2.478 -6.476 1.00 89.94 126 GLN A N 1
ATOM 979 C CA . GLN A 1 126 ? -1.630 2.727 -6.631 1.00 89.94 126 GLN A CA 1
ATOM 980 C C . GLN A 1 126 ? -1.342 3.215 -8.056 1.00 89.94 126 GLN A C 1
ATOM 982 O O . GLN A 1 126 ? -1.709 2.594 -9.058 1.00 89.94 126 GLN A O 1
ATOM 987 N N . THR A 1 127 ? -0.686 4.369 -8.185 1.00 89.75 127 THR A N 1
ATOM 988 C CA . THR A 1 127 ? -0.226 4.891 -9.479 1.00 89.75 127 THR A CA 1
ATOM 989 C C . THR A 1 127 ? 1.266 5.171 -9.448 1.00 89.75 127 THR A C 1
ATOM 991 O O . THR A 1 127 ? 1.733 6.033 -8.704 1.00 89.75 127 THR A O 1
ATOM 994 N N . ILE A 1 128 ? 2.003 4.495 -10.327 1.00 86.19 128 ILE A N 1
ATOM 995 C CA . ILE A 1 128 ? 3.442 4.679 -10.496 1.00 86.19 128 ILE A CA 1
ATOM 996 C C . ILE A 1 128 ? 3.732 5.146 -11.920 1.00 86.19 128 ILE A C 1
ATOM 998 O O . ILE A 1 128 ? 3.341 4.508 -12.903 1.00 86.19 128 ILE A O 1
ATOM 1002 N N . GLN A 1 129 ? 4.455 6.258 -12.030 1.00 86.25 129 GLN A N 1
ATOM 1003 C CA . GLN A 1 129 ? 5.038 6.721 -13.281 1.00 86.25 129 GLN A CA 1
ATOM 1004 C C . GLN A 1 129 ? 6.554 6.861 -13.130 1.00 86.25 129 GLN A C 1
ATOM 1006 O O . GLN A 1 129 ? 7.024 7.743 -12.410 1.00 86.25 129 GLN A O 1
ATOM 1011 N N . ASP A 1 130 ? 7.314 6.040 -13.859 1.00 74.31 130 ASP A N 1
ATOM 1012 C CA . ASP A 1 130 ? 8.765 5.954 -13.666 1.00 74.31 130 ASP A CA 1
ATOM 1013 C C . ASP A 1 130 ? 9.558 5.589 -14.946 1.00 74.31 130 ASP A C 1
ATOM 1015 O O . ASP A 1 130 ? 9.006 5.512 -16.048 1.00 74.31 130 ASP A O 1
ATOM 1019 N N . ASN A 1 131 ? 10.884 5.462 -14.818 1.00 72.44 131 ASN A N 1
ATOM 1020 C CA . ASN A 1 131 ? 11.842 4.909 -1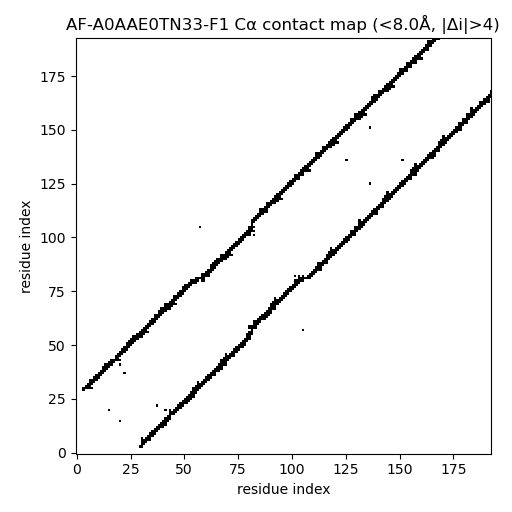5.774 1.00 72.44 131 ASN A CA 1
ATOM 1021 C C . ASN A 1 131 ? 12.852 3.978 -15.069 1.00 72.44 131 ASN A C 1
ATOM 1023 O O . ASN A 1 131 ? 14.070 4.176 -15.172 1.00 72.44 131 ASN A O 1
ATOM 1027 N N . GLU A 1 132 ? 12.352 2.986 -14.345 1.00 67.19 132 GLU A N 1
ATOM 1028 C CA . GLU A 1 132 ? 13.101 2.259 -13.324 1.00 67.19 132 GLU A CA 1
ATOM 1029 C C . GLU A 1 132 ? 13.879 1.025 -13.783 1.00 67.19 132 GLU A C 1
ATOM 1031 O O . GLU A 1 132 ? 13.893 0.624 -14.944 1.00 67.19 132 GLU A O 1
ATOM 1036 N N . SER A 1 133 ? 14.576 0.382 -12.844 1.00 69.12 133 SER A N 1
ATOM 1037 C CA . SER A 1 133 ? 15.046 -0.995 -13.017 1.00 69.12 133 SER A CA 1
ATOM 1038 C C . SER A 1 133 ? 14.043 -2.028 -12.499 1.00 69.12 133 SER A C 1
ATOM 1040 O O . SER A 1 133 ? 13.944 -3.102 -13.100 1.00 69.12 133 SER A O 1
ATOM 1042 N N . SER A 1 134 ? 13.309 -1.737 -11.420 1.00 84.44 134 SER A N 1
ATOM 1043 C CA . SER A 1 134 ? 12.358 -2.675 -10.810 1.00 84.44 134 SER A CA 1
ATOM 1044 C C . SER A 1 134 ? 11.221 -1.962 -10.082 1.00 84.44 134 SER A C 1
ATOM 1046 O O . SER A 1 134 ? 11.481 -1.066 -9.286 1.00 84.44 134 SER A O 1
ATOM 1048 N N . ILE A 1 135 ? 9.992 -2.439 -10.272 1.00 86.25 135 ILE A N 1
ATOM 1049 C CA . ILE A 1 135 ? 8.817 -2.021 -9.497 1.00 86.25 135 ILE A CA 1
ATOM 1050 C C . ILE A 1 135 ? 8.211 -3.244 -8.817 1.00 86.25 135 ILE A C 1
ATOM 1052 O O . ILE A 1 135 ? 8.089 -4.304 -9.441 1.00 86.25 135 ILE A O 1
ATOM 1056 N N . LYS A 1 136 ? 7.822 -3.081 -7.552 1.00 89.69 136 LYS A N 1
ATOM 1057 C CA . LYS A 1 136 ? 6.999 -4.037 -6.820 1.00 89.69 136 LYS A CA 1
ATOM 1058 C C . LYS A 1 136 ? 5.833 -3.319 -6.139 1.00 89.69 136 LYS A C 1
ATOM 1060 O O . LYS A 1 136 ? 6.072 -2.348 -5.428 1.00 89.69 136 LYS A O 1
ATOM 1065 N N . ILE A 1 137 ? 4.613 -3.799 -6.361 1.00 88.94 137 ILE A N 1
ATOM 1066 C CA . ILE A 1 137 ? 3.399 -3.371 -5.646 1.00 88.94 137 ILE A CA 1
ATOM 1067 C C . ILE A 1 137 ? 2.791 -4.611 -5.008 1.00 88.94 137 ILE A C 1
ATOM 1069 O O . ILE A 1 137 ? 2.728 -5.649 -5.655 1.00 88.94 137 ILE A O 1
ATOM 1073 N N . GLN A 1 138 ? 2.443 -4.555 -3.730 1.00 91.69 138 GLN A N 1
ATOM 1074 C CA . GLN A 1 138 ? 1.967 -5.721 -3.005 1.00 91.69 138 GLN A CA 1
ATOM 1075 C C . GLN A 1 138 ? 0.850 -5.361 -2.036 1.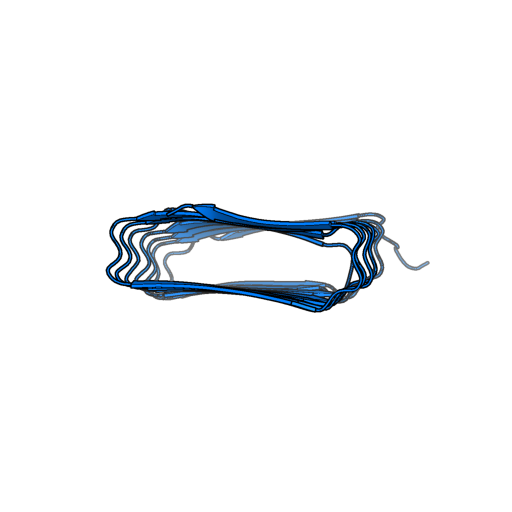00 91.69 138 GLN A C 1
ATOM 1077 O O . GLN A 1 138 ? 1.129 -4.832 -0.959 1.00 91.69 138 GLN A O 1
ATOM 1082 N N . ASP A 1 139 ? -0.358 -5.838 -2.325 1.00 90.69 139 ASP A N 1
ATOM 1083 C CA . ASP A 1 139 ? -1.485 -5.663 -1.419 1.00 90.69 139 ASP A CA 1
ATOM 1084 C C . ASP A 1 139 ? -1.832 -6.959 -0.685 1.00 90.69 139 ASP A C 1
ATOM 1086 O O . ASP A 1 139 ? -2.031 -8.034 -1.265 1.00 90.69 139 ASP A O 1
ATOM 1090 N N . ALA A 1 140 ? -1.918 -6.880 0.642 1.00 90.81 140 ALA A N 1
ATOM 1091 C CA . ALA A 1 140 ? -2.269 -8.001 1.503 1.00 90.81 140 ALA A CA 1
ATOM 1092 C C . ALA A 1 140 ? -3.464 -7.653 2.396 1.00 90.81 140 ALA A C 1
ATOM 1094 O O . ALA A 1 140 ? -3.323 -6.972 3.411 1.00 90.81 140 ALA A O 1
ATOM 1095 N N . ILE A 1 141 ? -4.642 -8.188 2.064 1.00 88.31 141 ILE A N 1
ATOM 1096 C CA . ILE A 1 141 ? -5.889 -7.868 2.767 1.00 88.31 141 ILE A CA 1
ATOM 1097 C C . ILE A 1 141 ? -6.447 -9.092 3.498 1.00 88.31 141 ILE A C 1
ATOM 1099 O O . ILE A 1 141 ? -6.782 -10.109 2.886 1.00 88.31 141 ILE A O 1
ATOM 1103 N N . TYR A 1 142 ? -6.620 -8.971 4.815 1.00 88.81 142 TYR A N 1
ATOM 1104 C CA . TYR A 1 142 ? -7.230 -9.972 5.692 1.00 88.81 142 TYR A CA 1
ATOM 1105 C C . TYR A 1 142 ? -8.436 -9.363 6.414 1.00 88.81 142 TYR A C 1
ATOM 1107 O O . TYR A 1 142 ? -8.309 -8.819 7.508 1.00 88.81 142 TYR A O 1
ATOM 1115 N N . ASP A 1 143 ? -9.614 -9.457 5.802 1.00 80.94 143 ASP A N 1
ATOM 1116 C CA . ASP A 1 143 ? -10.773 -8.654 6.204 1.00 80.94 143 ASP A CA 1
ATOM 1117 C C . ASP A 1 143 ? -12.116 -9.380 5.953 1.00 80.94 143 ASP A C 1
ATOM 1119 O O . ASP A 1 143 ? -12.180 -10.442 5.329 1.00 80.94 143 ASP A O 1
ATOM 1123 N N . ASN A 1 144 ? -13.217 -8.832 6.470 1.00 78.12 144 ASN A N 1
ATOM 1124 C CA . ASN A 1 144 ? -14.591 -9.256 6.210 1.00 78.12 144 ASN A CA 1
ATOM 1125 C C . ASN A 1 144 ? -15.429 -8.200 5.452 1.00 78.12 144 ASN A C 1
ATOM 1127 O O . ASN A 1 144 ? -16.655 -8.188 5.615 1.00 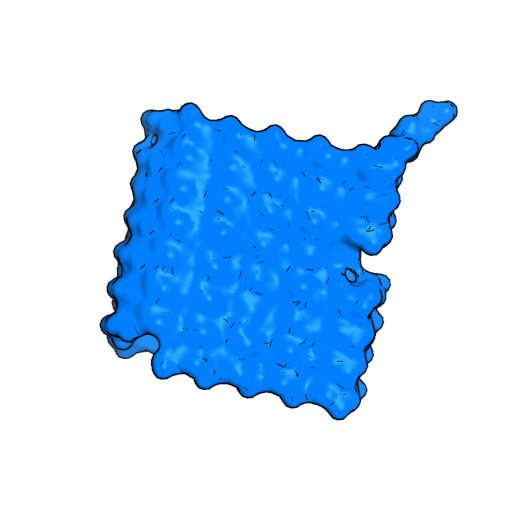78.12 144 ASN A O 1
ATOM 1131 N N . ALA A 1 145 ? -14.817 -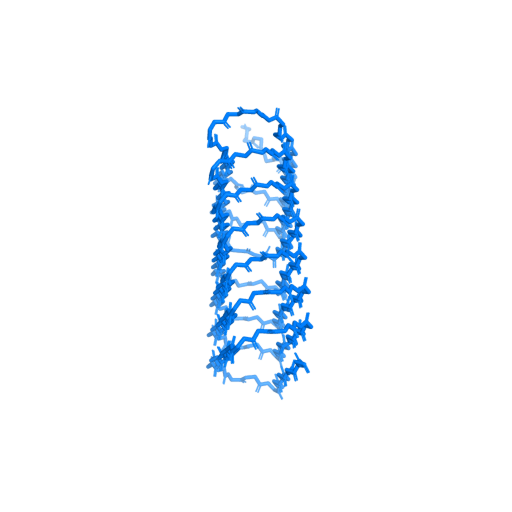7.364 4.601 1.00 81.25 145 ALA A N 1
ATOM 1132 C CA . ALA A 1 145 ? -15.524 -6.413 3.744 1.00 81.25 145 ALA A CA 1
ATOM 1133 C C . ALA A 1 145 ? -16.626 -7.036 2.904 1.00 81.25 145 ALA A C 1
ATOM 1135 O O . ALA A 1 145 ? -16.598 -8.204 2.526 1.00 81.25 145 ALA A O 1
ATOM 1136 N N . SER A 1 146 ? -17.606 -6.208 2.545 1.00 84.25 146 SER A N 1
ATOM 1137 C CA . SER A 1 146 ? -18.608 -6.560 1.540 1.00 84.25 146 SER A CA 1
ATOM 1138 C C . SER A 1 146 ? -18.074 -6.380 0.116 1.00 84.25 146 SER A C 1
ATOM 1140 O O . SER A 1 146 ? -18.479 -7.145 -0.767 1.00 84.25 146 SER A O 1
ATOM 1142 N N . SER A 1 147 ? -17.186 -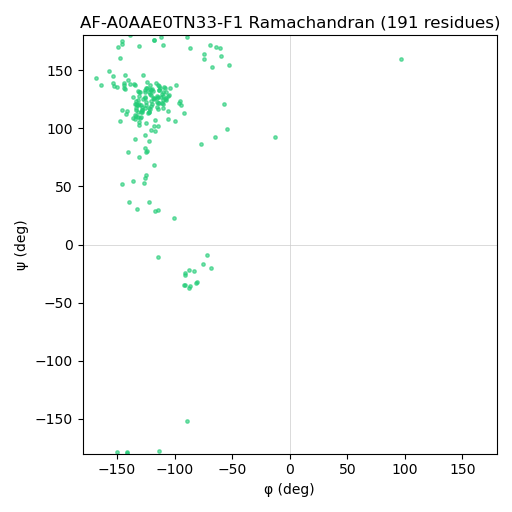5.402 -0.099 1.00 89.25 147 SER A N 1
ATOM 1143 C CA . SER A 1 147 ? -16.529 -5.105 -1.377 1.00 89.25 147 SER A CA 1
ATOM 1144 C C . SER A 1 147 ? -15.054 -4.774 -1.165 1.00 89.25 147 SER A C 1
ATOM 1146 O O . SER A 1 147 ? -14.742 -4.005 -0.264 1.00 89.25 147 SER A O 1
ATOM 1148 N N . ILE A 1 148 ? -14.190 -5.284 -2.037 1.00 89.75 148 ILE A N 1
ATOM 1149 C CA . ILE A 1 148 ? -12.792 -4.857 -2.163 1.00 89.75 148 ILE A CA 1
ATOM 1150 C C . ILE A 1 148 ? -12.547 -4.454 -3.617 1.00 89.75 148 ILE A C 1
ATOM 1152 O O . ILE A 1 148 ? -13.005 -5.169 -4.514 1.00 89.75 148 ILE A O 1
ATOM 1156 N N . ASP A 1 149 ? -11.888 -3.320 -3.825 1.00 92.69 149 ASP A N 1
ATOM 1157 C CA . ASP A 1 149 ? -11.398 -2.844 -5.121 1.00 92.69 149 ASP A CA 1
ATOM 1158 C C . ASP A 1 149 ? -9.896 -2.551 -4.992 1.00 92.69 149 ASP A C 1
ATOM 1160 O O . ASP A 1 149 ? -9.494 -1.861 -4.057 1.00 92.69 149 ASP A O 1
ATOM 1164 N N . ILE A 1 150 ? -9.085 -3.126 -5.877 1.00 91.44 150 ILE A N 1
ATOM 1165 C CA . ILE A 1 150 ? -7.644 -2.859 -5.973 1.00 91.44 150 ILE A CA 1
ATOM 1166 C C . ILE A 1 150 ? -7.349 -2.444 -7.408 1.00 91.44 150 ILE A C 1
ATOM 1168 O O . ILE A 1 150 ? -7.700 -3.160 -8.356 1.00 91.44 150 ILE A O 1
ATOM 1172 N N . GLN A 1 151 ? -6.712 -1.291 -7.576 1.00 93.25 151 GLN A N 1
ATOM 1173 C CA . GLN A 1 151 ? -6.340 -0.785 -8.883 1.00 93.25 151 GLN A CA 1
ATOM 1174 C C . GLN A 1 151 ? -4.896 -0.289 -8.914 1.00 93.25 151 GLN A C 1
ATOM 1176 O O . GLN A 1 151 ? -4.595 0.823 -8.476 1.00 93.25 151 GLN A O 1
ATOM 1181 N N . ASP A 1 152 ? -4.069 -1.038 -9.636 1.00 91.31 152 ASP A N 1
ATOM 1182 C CA . ASP A 1 152 ? -2.677 -0.694 -9.874 1.00 91.31 152 ASP A CA 1
ATOM 1183 C C . ASP A 1 152 ? -2.478 -0.179 -11.293 1.00 91.31 152 ASP A C 1
ATOM 1185 O O . ASP A 1 152 ? -2.874 -0.788 -12.292 1.00 91.31 152 ASP A O 1
ATOM 1189 N N . THR A 1 153 ? -1.846 0.984 -11.420 1.00 90.94 153 THR A N 1
ATOM 1190 C CA . THR A 1 153 ? -1.487 1.561 -12.717 1.00 90.94 153 THR A CA 1
ATOM 1191 C C . THR A 1 153 ? -0.004 1.881 -12.765 1.00 90.94 153 THR A C 1
ATOM 1193 O O . THR A 1 153 ? 0.476 2.751 -12.044 1.00 90.94 153 THR A O 1
ATOM 1196 N N . ILE A 1 154 ? 0.709 1.224 -13.680 1.00 86.94 154 ILE A N 1
ATOM 1197 C CA . ILE A 1 154 ? 2.148 1.404 -13.878 1.00 86.94 154 ILE A CA 1
ATOM 1198 C C . ILE A 1 154 ? 2.408 1.903 -15.301 1.00 86.94 154 ILE A C 1
ATOM 1200 O O . ILE A 1 154 ? 2.061 1.249 -16.292 1.00 86.94 154 ILE A O 1
ATOM 1204 N N . LEU A 1 155 ? 3.042 3.071 -15.406 1.00 86.06 155 LEU A N 1
ATOM 1205 C CA . LEU A 1 155 ? 3.556 3.643 -16.649 1.00 86.06 155 LEU A CA 1
ATOM 1206 C C . LEU A 1 155 ? 5.082 3.758 -16.548 1.00 86.06 155 LEU A C 1
ATOM 1208 O O . LEU A 1 155 ? 5.589 4.722 -15.977 1.00 86.06 155 LEU A O 1
ATOM 1212 N N . ASP A 1 156 ? 5.809 2.789 -17.103 1.00 76.19 156 ASP A N 1
ATOM 1213 C CA . ASP A 1 156 ? 7.253 2.667 -16.861 1.00 76.19 156 ASP A CA 1
ATOM 1214 C C . ASP A 1 156 ? 8.039 2.136 -18.083 1.00 76.19 156 ASP A C 1
ATOM 1216 O O . ASP A 1 156 ? 7.484 1.841 -19.146 1.00 76.19 156 ASP A O 1
ATOM 1220 N N . ASN A 1 157 ? 9.365 2.106 -17.956 1.00 71.75 157 ASN A N 1
ATOM 1221 C CA . ASN A 1 157 ? 10.339 1.414 -18.789 1.00 71.75 157 ASN A CA 1
ATOM 1222 C C . ASN A 1 157 ? 11.193 0.430 -17.952 1.00 71.75 157 ASN A C 1
ATOM 1224 O O . ASN A 1 157 ? 12.398 0.311 -18.215 1.00 71.75 157 ASN A O 1
ATOM 1228 N N . ALA A 1 158 ? 10.607 -0.242 -16.952 1.00 69.00 158 ALA A N 1
ATOM 1229 C CA . ALA A 1 158 ? 11.324 -1.086 -15.997 1.00 69.00 158 ALA A CA 1
ATOM 1230 C C . ALA A 1 158 ? 12.073 -2.243 -16.658 1.00 69.00 158 ALA A C 1
ATOM 1232 O O . ALA A 1 158 ? 11.760 -2.697 -17.758 1.00 69.00 158 ALA A O 1
ATOM 1233 N N . SER A 1 159 ? 13.035 -2.843 -15.951 1.00 75.00 159 SER A N 1
ATOM 1234 C CA . SER A 1 159 ? 13.506 -4.182 -16.338 1.00 75.00 159 SER A CA 1
ATOM 1235 C C . SER A 1 159 ? 12.580 -5.287 -15.822 1.00 75.00 159 SER A C 1
ATOM 1237 O O . SER A 1 159 ? 12.439 -6.309 -16.504 1.00 75.00 159 SER A O 1
ATOM 1239 N N . ASN A 1 160 ? 11.959 -5.085 -14.655 1.00 84.44 160 ASN A N 1
ATOM 1240 C CA . ASN A 1 160 ? 11.055 -6.034 -14.013 1.00 84.44 160 ASN A CA 1
ATOM 1241 C C . ASN A 1 160 ? 9.898 -5.326 -13.289 1.00 84.44 160 ASN A C 1
ATOM 1243 O O . ASN A 1 160 ? 10.132 -4.342 -12.594 1.00 84.44 160 ASN A O 1
ATOM 1247 N N . ILE A 1 161 ? 8.691 -5.873 -13.405 1.00 86.19 161 ILE A N 1
ATOM 1248 C CA . ILE A 1 161 ? 7.519 -5.471 -12.618 1.00 86.19 161 ILE A CA 1
ATOM 1249 C C . ILE A 1 161 ? 6.946 -6.716 -11.940 1.00 86.19 161 ILE A C 1
ATOM 1251 O O . ILE A 1 161 ? 6.785 -7.738 -12.611 1.00 86.19 161 ILE A O 1
ATOM 1255 N N . ASP A 1 162 ? 6.647 -6.617 -10.645 1.00 89.81 162 ASP A N 1
ATOM 1256 C CA . ASP A 1 162 ? 6.002 -7.659 -9.839 1.00 89.81 162 ASP A CA 1
ATOM 1257 C C . ASP A 1 162 ? 4.805 -7.070 -9.073 1.00 89.81 162 ASP A C 1
ATOM 1259 O O . ASP A 1 162 ? 4.984 -6.139 -8.289 1.00 89.81 162 ASP A O 1
ATOM 1263 N N . VAL A 1 163 ? 3.599 -7.588 -9.312 1.00 89.56 163 VAL A N 1
ATOM 1264 C CA . VAL A 1 163 ? 2.357 -7.135 -8.656 1.00 89.56 163 VAL A CA 1
ATOM 1265 C C . VAL A 1 163 ? 1.641 -8.319 -7.986 1.00 89.56 163 VAL A C 1
ATOM 1267 O O . VAL A 1 163 ? 0.773 -8.954 -8.600 1.00 89.56 163 VAL A O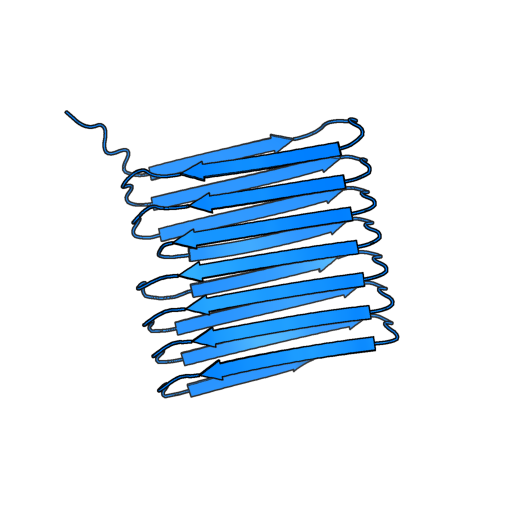 1
ATOM 1270 N N . PRO A 1 164 ? 2.090 -8.754 -6.790 1.00 89.62 164 PRO A N 1
ATOM 1271 C CA . PRO A 1 164 ? 1.426 -9.818 -6.047 1.00 89.62 164 PRO A CA 1
ATOM 1272 C C . PRO A 1 164 ? 0.379 -9.302 -5.054 1.00 89.62 164 PRO A C 1
ATOM 1274 O O . PRO A 1 164 ? 0.726 -8.832 -3.971 1.00 89.62 164 PRO A O 1
ATOM 1277 N N . ASP A 1 165 ? -0.888 -9.613 -5.314 1.00 89.00 165 ASP A N 1
ATOM 1278 C CA . ASP A 1 165 ? -1.981 -9.285 -4.405 1.00 89.00 165 ASP A CA 1
ATOM 1279 C C . ASP A 1 165 ? -2.585 -10.525 -3.757 1.00 89.00 165 ASP A C 1
ATOM 1281 O O . ASP A 1 165 ? -3.026 -11.475 -4.415 1.00 89.00 165 ASP A O 1
ATOM 1285 N N . THR A 1 166 ? -2.706 -10.496 -2.434 1.00 89.00 166 THR A N 1
ATOM 1286 C CA . THR A 1 166 ? -3.315 -11.566 -1.645 1.00 89.00 166 THR A CA 1
ATOM 1287 C C . THR A 1 166 ? -4.493 -11.046 -0.842 1.00 89.00 166 THR A C 1
ATOM 1289 O O . THR A 1 166 ? -4.337 -10.271 0.095 1.00 89.00 166 THR A O 1
ATOM 1292 N N . ILE A 1 167 ? -5.678 -11.564 -1.145 1.00 84.38 167 ILE A N 1
ATOM 1293 C CA . ILE A 1 167 ? -6.890 -11.307 -0.376 1.00 84.38 167 ILE A CA 1
ATOM 1294 C C . ILE A 1 167 ? -7.284 -12.591 0.345 1.00 84.38 167 ILE A C 1
ATOM 1296 O O . ILE A 1 167 ? -7.367 -13.653 -0.258 1.00 84.38 167 ILE A O 1
ATOM 1300 N N . GLN A 1 168 ? -7.569 -12.499 1.637 1.00 86.88 168 GLN A N 1
ATOM 1301 C CA . GLN A 1 168 ? -8.213 -13.558 2.401 1.00 86.88 168 GLN A CA 1
ATOM 1302 C C . GLN A 1 168 ? -9.452 -12.975 3.084 1.00 86.88 168 GLN A C 1
ATOM 1304 O O . GLN A 1 168 ? -9.362 -12.431 4.185 1.00 86.88 168 GLN A O 1
ATOM 1309 N N . ASN A 1 169 ? -10.617 -13.100 2.440 1.00 79.25 169 ASN A N 1
ATOM 1310 C CA . ASN A 1 169 ? -11.853 -12.483 2.925 1.00 79.25 169 ASN A CA 1
ATOM 1311 C C . ASN A 1 169 ? -13.111 -13.357 2.746 1.00 79.25 169 ASN A C 1
ATOM 1313 O O . ASN A 1 169 ? -13.060 -14.480 2.244 1.00 79.25 169 ASN A O 1
ATOM 1317 N N . ASN A 1 170 ? -14.263 -12.809 3.154 1.00 75.88 170 ASN A N 1
ATOM 1318 C CA . ASN A 1 170 ? -15.598 -13.345 2.853 1.00 75.88 170 ASN A CA 1
ATOM 1319 C C . ASN A 1 170 ? -16.455 -12.377 2.008 1.00 75.88 170 ASN A C 1
ATOM 1321 O O . ASN A 1 170 ? -17.685 -12.369 2.132 1.00 75.88 170 ASN A O 1
ATOM 1325 N N . ALA A 1 171 ? -15.830 -11.535 1.186 1.00 77.75 171 ALA A N 1
ATOM 1326 C CA . ALA A 1 171 ? -16.514 -10.468 0.473 1.00 77.75 171 ALA A CA 1
ATOM 1327 C C . ALA A 1 171 ? -17.480 -10.973 -0.589 1.00 77.75 171 ALA A C 1
ATOM 1329 O O . ALA A 1 171 ? -17.335 -12.041 -1.186 1.00 77.75 171 ALA A O 1
ATOM 1330 N N . THR A 1 172 ? -18.497 -10.151 -0.842 1.00 79.31 172 THR A N 1
ATOM 1331 C CA . THR A 1 172 ? -19.479 -10.416 -1.896 1.00 79.31 172 THR A CA 1
ATOM 1332 C C . THR A 1 172 ? -18.994 -9.973 -3.272 1.00 79.31 172 THR A C 1
ATOM 1334 O O . THR A 1 172 ? -19.483 -10.492 -4.278 1.00 79.31 172 THR A O 1
ATOM 1337 N N . ARG A 1 173 ? -18.041 -9.035 -3.314 1.00 84.69 173 ARG A N 1
ATOM 1338 C CA . ARG A 1 173 ? -17.407 -8.523 -4.526 1.00 84.69 173 ARG A CA 1
ATOM 1339 C C . ARG A 1 173 ? -15.927 -8.257 -4.270 1.00 84.69 173 ARG A C 1
ATOM 1341 O O . ARG A 1 173 ? -15.584 -7.653 -3.259 1.00 84.69 173 ARG A O 1
ATOM 1348 N N . ILE A 1 174 ? -15.093 -8.709 -5.194 1.00 86.62 174 ILE A N 1
ATOM 1349 C CA . ILE A 1 174 ? -13.669 -8.399 -5.259 1.00 86.62 174 ILE A CA 1
ATOM 1350 C C . ILE A 1 174 ? -13.410 -8.037 -6.712 1.00 86.62 174 ILE A C 1
ATOM 1352 O O . ILE A 1 174 ? -13.637 -8.877 -7.588 1.00 86.62 174 ILE A O 1
ATOM 1356 N N . ASP A 1 175 ? -12.998 -6.801 -6.940 1.00 87.88 175 ASP A N 1
ATOM 1357 C CA . ASP A 1 175 ? -12.555 -6.303 -8.233 1.00 87.88 175 ASP A CA 1
ATOM 1358 C C . ASP A 1 175 ? -11.050 -5.996 -8.106 1.00 87.88 175 ASP A C 1
ATOM 1360 O O . ASP A 1 175 ? -10.610 -5.450 -7.098 1.00 87.88 175 ASP A O 1
ATOM 1364 N N . LYS A 1 176 ? -10.254 -6.448 -9.080 1.00 86.25 176 LYS A N 1
ATOM 1365 C CA . LYS A 1 176 ? -8.817 -6.166 -9.172 1.00 86.25 176 LYS A CA 1
ATOM 1366 C C . LYS A 1 176 ? -8.471 -5.773 -10.593 1.00 86.25 176 LYS A C 1
ATOM 1368 O O . LYS A 1 176 ? -8.973 -6.407 -11.537 1.00 86.25 176 LYS A O 1
ATOM 1373 N N . GLN A 1 177 ? -7.648 -4.747 -10.760 1.00 89.06 177 GLN A N 1
ATOM 1374 C CA . GLN A 1 177 ? -7.263 -4.277 -12.079 1.00 89.06 177 GLN A CA 1
ATOM 1375 C C . GLN A 1 177 ? -5.839 -3.720 -12.125 1.00 89.06 177 GLN A C 1
ATOM 1377 O O . GLN A 1 177 ? -5.624 -2.547 -11.835 1.00 89.06 177 GLN A O 1
ATOM 1382 N N . ASP A 1 178 ? -4.940 -4.499 -12.727 1.00 88.19 178 ASP A N 1
ATOM 1383 C CA . ASP A 1 178 ? -3.583 -4.045 -13.037 1.00 88.19 178 ASP A CA 1
ATOM 1384 C C . ASP A 1 178 ? -3.495 -3.535 -14.473 1.00 88.19 178 ASP A C 1
ATOM 1386 O O . ASP A 1 178 ? -3.806 -4.227 -15.453 1.00 88.19 178 ASP A O 1
ATOM 1390 N N . THR A 1 179 ? -3.054 -2.292 -14.623 1.00 87.88 179 THR A N 1
ATOM 1391 C CA . THR A 1 179 ? -2.836 -1.649 -15.917 1.00 87.88 179 THR A CA 1
ATOM 1392 C C . THR A 1 179 ? -1.369 -1.283 -16.064 1.00 87.88 179 THR A C 1
ATOM 1394 O O . THR A 1 179 ? -0.919 -0.264 -15.551 1.00 87.88 179 THR A O 1
ATOM 1397 N N . ILE A 1 180 ? -0.632 -2.091 -16.828 1.00 83.94 180 ILE A N 1
ATOM 1398 C CA . ILE A 1 180 ? 0.798 -1.882 -17.072 1.00 83.94 180 ILE A CA 1
ATOM 1399 C C . ILE A 1 180 ? 1.025 -1.455 -18.522 1.00 83.94 180 ILE A C 1
ATOM 1401 O O . ILE A 1 180 ? 0.705 -2.186 -19.467 1.00 83.94 180 ILE A O 1
ATOM 1405 N N . GLN A 1 181 ? 1.614 -0.276 -18.706 1.00 83.50 181 GLN A N 1
ATOM 1406 C CA . GLN A 1 181 ? 2.144 0.174 -19.987 1.00 83.50 181 GLN A CA 1
ATOM 1407 C C . GLN A 1 181 ? 3.662 0.299 -19.883 1.00 83.50 181 GLN A C 1
ATOM 1409 O O . GLN A 1 181 ? 4.166 1.296 -19.375 1.00 83.50 181 GLN A O 1
ATOM 1414 N N . ASP A 1 182 ? 4.371 -0.694 -20.424 1.00 74.50 182 ASP A N 1
ATOM 1415 C CA . ASP A 1 182 ? 5.823 -0.779 -20.289 1.00 74.50 182 ASP A CA 1
ATOM 1416 C C . ASP A 1 182 ? 6.514 -1.413 -21.513 1.00 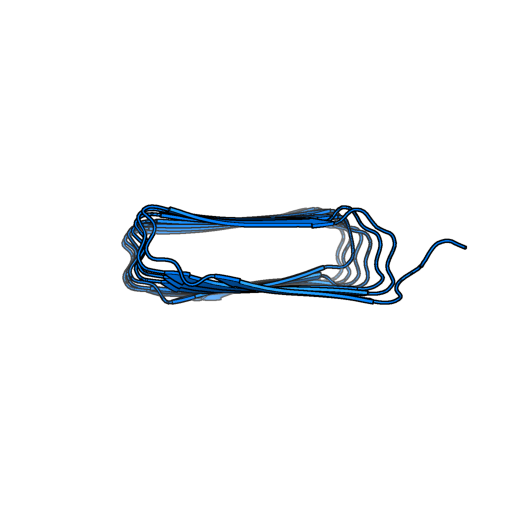74.50 182 ASP A C 1
ATOM 1418 O O . ASP A 1 182 ? 5.900 -2.105 -22.332 1.00 74.50 182 ASP A O 1
ATOM 1422 N N . ASN A 1 183 ? 7.814 -1.157 -21.633 1.00 70.31 183 ASN A N 1
ATOM 1423 C CA . ASN A 1 183 ? 8.792 -1.802 -22.494 1.00 70.31 183 ASN A CA 1
ATOM 1424 C C . ASN A 1 183 ? 9.679 -2.853 -21.764 1.00 70.31 183 ASN A C 1
ATOM 1426 O O . ASN A 1 183 ? 10.775 -3.138 -22.266 1.00 70.31 183 ASN A O 1
ATOM 1430 N N . THR A 1 184 ? 9.253 -3.429 -20.626 1.00 64.31 184 THR A N 1
ATOM 1431 C CA . THR A 1 184 ? 10.102 -4.327 -19.811 1.00 64.31 184 THR A CA 1
ATOM 1432 C C . THR A 1 184 ? 10.600 -5.599 -20.492 1.00 64.31 184 THR A C 1
ATOM 1434 O O . THR A 1 184 ? 10.146 -6.036 -21.554 1.00 64.31 184 THR A O 1
ATOM 1437 N N . SER A 1 185 ? 11.542 -6.253 -19.800 1.00 65.12 185 SER A N 1
ATOM 1438 C CA . SER A 1 185 ? 11.952 -7.628 -20.085 1.00 65.12 185 SER A CA 1
ATOM 1439 C C . SER A 1 185 ? 11.106 -8.694 -19.368 1.00 65.12 185 SER A C 1
ATOM 1441 O O . SER A 1 185 ? 11.108 -9.843 -19.816 1.00 65.12 185 SER A O 1
ATOM 1443 N N . SER A 1 186 ? 10.429 -8.353 -18.265 1.00 80.44 186 SER A N 1
ATOM 1444 C CA . SER A 1 186 ? 9.637 -9.271 -17.436 1.00 80.44 186 SER A CA 1
ATOM 1445 C C . SER A 1 186 ? 8.516 -8.537 -16.692 1.00 80.44 186 SER A C 1
ATOM 1447 O O . SER A 1 186 ? 8.728 -7.437 -16.186 1.00 80.44 186 SER A O 1
ATOM 1449 N N . ILE A 1 187 ? 7.338 -9.158 -16.639 1.00 85.06 187 ILE A N 1
ATOM 1450 C CA . ILE A 1 187 ? 6.174 -8.727 -15.854 1.00 85.06 187 ILE A CA 1
ATOM 1451 C C . ILE A 1 187 ? 5.617 -9.984 -15.184 1.00 85.06 187 ILE A C 1
ATOM 1453 O O . ILE A 1 187 ? 5.354 -10.968 -15.888 1.00 85.06 187 ILE A O 1
ATOM 1457 N N . ASP A 1 188 ? 5.451 -9.946 -13.865 1.0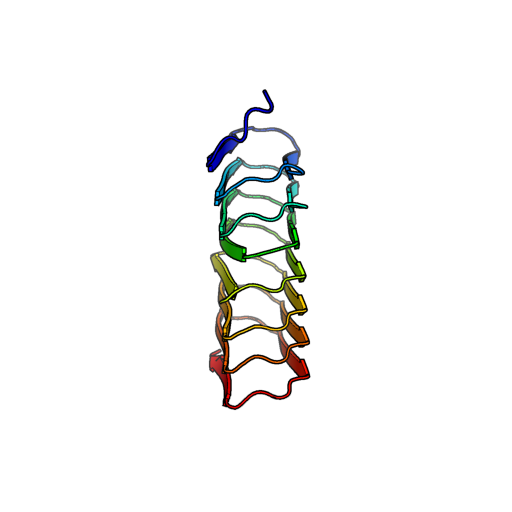0 88.75 188 ASP A N 1
ATOM 1458 C CA . ASP A 1 188 ? 4.739 -10.954 -13.081 1.00 88.75 188 ASP A CA 1
ATOM 1459 C C . ASP A 1 188 ? 3.570 -10.292 -12.342 1.00 88.75 188 ASP A C 1
ATOM 1461 O O . ASP A 1 188 ? 3.708 -9.209 -11.783 1.00 88.75 188 ASP A O 1
ATOM 1465 N N . ILE A 1 189 ? 2.402 -10.922 -12.412 1.00 86.62 189 ILE A N 1
ATOM 1466 C CA . ILE A 1 189 ? 1.172 -10.465 -11.758 1.00 86.62 189 ILE A CA 1
ATOM 1467 C C . ILE A 1 189 ? 0.571 -11.700 -11.109 1.00 86.62 189 ILE A C 1
ATOM 1469 O O . ILE A 1 189 ? 0.272 -12.686 -11.803 1.00 86.62 189 ILE A O 1
ATOM 1473 N N . GLN A 1 190 ? 0.400 -11.661 -9.790 1.00 87.94 190 GLN A N 1
ATOM 1474 C CA . GLN A 1 190 ? -0.085 -12.805 -9.039 1.00 87.94 190 GLN A CA 1
ATOM 1475 C C . GLN A 1 190 ? -1.226 -12.432 -8.100 1.00 87.94 190 GLN A C 1
ATOM 1477 O O . GLN A 1 190 ? -1.013 -11.970 -6.988 1.00 87.94 190 GLN A O 1
ATOM 1482 N N . ASP A 1 191 ? -2.430 -12.831 -8.496 1.00 85.94 191 ASP A N 1
ATOM 1483 C CA . ASP A 1 191 ? -3.618 -12.701 -7.667 1.00 85.94 191 ASP A CA 1
ATOM 1484 C C . ASP A 1 191 ? -3.957 -13.975 -6.899 1.00 85.94 191 ASP A C 1
ATOM 1486 O O . ASP A 1 191 ? -4.247 -15.028 -7.481 1.00 85.94 191 ASP A O 1
ATOM 1490 N N . ALA A 1 192 ? -4.007 -13.856 -5.576 1.00 85.12 192 ALA A N 1
ATOM 1491 C CA . ALA A 1 192 ? -4.611 -14.830 -4.681 1.00 85.12 192 ALA A CA 1
ATOM 1492 C C . ALA A 1 192 ? -5.858 -14.239 -4.001 1.00 85.12 192 ALA A C 1
ATOM 1494 O O . ALA A 1 192 ? -5.857 -13.089 -3.560 1.00 85.12 192 ALA A O 1
ATOM 1495 N N . ILE A 1 193 ? -6.921 -15.048 -3.935 1.00 78.81 193 ILE A N 1
ATOM 1496 C CA . ILE A 1 193 ? -8.192 -14.786 -3.239 1.00 78.81 193 ILE A CA 1
ATOM 1497 C C . ILE A 1 193 ? -8.575 -16.049 -2.456 1.00 78.81 193 ILE A C 1
ATOM 1499 O O . ILE A 1 193 ? -8.387 -17.154 -3.026 1.00 78.81 193 ILE A O 1
#

pLDDT: mean 79.77, std 9.86, range [34.94, 93.69]

Foldseek 3Di:
DDPQPQEAAAEEEDEDADQEEEEEDEEADEHQEYEAEYEYEYEHQEYEYEYDYPYEHLAYEYEYEYHYAYQEYEYEYHDEEHDEYEHHYDYAYQEYEYEYEYDYAHAEYHAEYAYDYAYQEYEAEYEYEYAYQEYEHEYHEDYAHQEYEEEAEYHYAYQEYAYAYAYDYDYVYYHYYYHDDYPYPYYYHHDHD

Secondary structure (DSSP, 8-state):
-----SEEEEEEEE---SSEEEEEEEE-S--SEEEEEEEEE---SEEEEEEEEE---S-EEEEEEEE---SEEEEEEEEESSEEEEEEEE---SEEEEEEEEE--SS-EEEEEEEE---SEEEEEEEEE---SEEEEEEEEEE--SEEEEEEEEE---SEEEEEEEEEE--SEEEEEEEEE---SEEEEEEE-

Organism: NCBI:txid2493646